Protein AF-A0A1V5FXP2-F1 (afdb_monomer_lite)

Structure (mmCIF, N/CA/C/O backbone):
data_AF-A0A1V5FXP2-F1
#
_entry.id   AF-A0A1V5FXP2-F1
#
loop_
_atom_site.group_PDB
_atom_site.id
_atom_site.type_symbol
_atom_site.label_atom_id
_atom_site.label_alt_id
_atom_site.label_comp_id
_atom_site.label_asym_id
_atom_site.label_entity_id
_atom_site.label_seq_id
_atom_site.pdbx_PDB_ins_code
_atom_site.Cartn_x
_atom_site.Cartn_y
_atom_site.Cartn_z
_atom_site.occupancy
_atom_site.B_iso_or_equiv
_atom_site.auth_seq_id
_atom_site.auth_comp_id
_atom_site.auth_asym_id
_atom_site.auth_atom_id
_atom_site.pdbx_PDB_model_num
ATOM 1 N N . MET A 1 1 ? 17.657 25.469 -13.738 1.00 72.56 1 MET A N 1
ATOM 2 C CA . MET A 1 1 ? 18.385 24.209 -13.492 1.00 72.56 1 MET A CA 1
ATOM 3 C C . MET A 1 1 ? 18.279 23.408 -14.769 1.00 72.56 1 MET A C 1
ATOM 5 O O . MET A 1 1 ? 17.162 23.213 -15.231 1.00 72.56 1 MET A O 1
ATOM 9 N N . THR A 1 2 ? 19.409 23.088 -15.391 1.00 88.06 2 THR A N 1
ATOM 10 C CA . THR A 1 2 ? 19.450 22.269 -16.611 1.00 88.06 2 THR A CA 1
ATOM 11 C C . THR A 1 2 ? 19.257 20.784 -16.273 1.00 88.06 2 THR A C 1
ATOM 13 O O . THR A 1 2 ? 19.257 20.417 -15.095 1.00 88.06 2 THR A O 1
ATOM 16 N N . TRP A 1 3 ? 19.062 19.929 -17.283 1.00 84.81 3 TRP A N 1
ATOM 17 C CA . TRP A 1 3 ? 18.991 18.478 -17.073 1.00 84.81 3 TRP A CA 1
ATOM 18 C C . TRP A 1 3 ? 20.318 17.932 -16.533 1.00 84.81 3 TRP A C 1
ATOM 20 O O . TRP A 1 3 ? 20.324 17.247 -15.515 1.00 84.81 3 TRP A O 1
ATOM 30 N N . GLU A 1 4 ? 21.445 18.334 -17.117 1.00 89.81 4 GLU A N 1
ATOM 31 C CA . GLU A 1 4 ? 22.790 18.029 -16.624 1.00 89.81 4 GLU A CA 1
ATOM 32 C C . GLU A 1 4 ? 23.000 18.484 -15.170 1.00 89.81 4 GLU A C 1
ATOM 34 O O . GLU A 1 4 ? 23.436 17.678 -14.347 1.00 89.81 4 GLU A O 1
ATOM 39 N N . ASP A 1 5 ? 22.590 19.709 -14.806 1.00 92.88 5 ASP A N 1
ATOM 40 C CA . ASP A 1 5 ? 22.667 20.169 -13.407 1.00 92.88 5 ASP A CA 1
ATOM 41 C C . ASP A 1 5 ? 21.871 19.251 -12.466 1.00 92.88 5 ASP A C 1
ATOM 43 O O . ASP A 1 5 ? 22.285 18.997 -11.333 1.00 92.88 5 ASP A O 1
ATOM 47 N N . PHE A 1 6 ? 20.698 18.785 -12.903 1.00 89.69 6 PHE A N 1
ATOM 48 C CA . PHE A 1 6 ? 19.857 17.886 -12.119 1.00 89.69 6 PHE A CA 1
ATOM 49 C C . PHE A 1 6 ? 20.506 16.505 -11.974 1.00 89.69 6 PHE A C 1
ATOM 51 O O . PHE A 1 6 ? 20.537 15.964 -10.866 1.00 89.69 6 PHE A O 1
ATOM 58 N N . ARG A 1 7 ? 21.088 15.961 -13.049 1.00 89.94 7 ARG A N 1
ATOM 59 C CA . ARG A 1 7 ? 21.824 14.692 -13.006 1.00 89.94 7 ARG A CA 1
ATOM 60 C C . ARG A 1 7 ? 22.966 14.752 -11.999 1.00 89.94 7 ARG A C 1
ATOM 62 O O . ARG A 1 7 ? 23.038 13.911 -11.108 1.00 89.94 7 ARG A O 1
ATOM 69 N N . GLU A 1 8 ? 23.810 15.772 -12.087 1.00 92.69 8 GLU A N 1
ATOM 70 C CA . GLU A 1 8 ? 24.983 15.901 -11.221 1.00 92.69 8 GLU A CA 1
ATOM 71 C C . GLU A 1 8 ? 24.612 16.173 -9.762 1.00 92.69 8 GLU A C 1
ATOM 73 O O . GLU A 1 8 ? 25.206 15.605 -8.848 1.00 92.69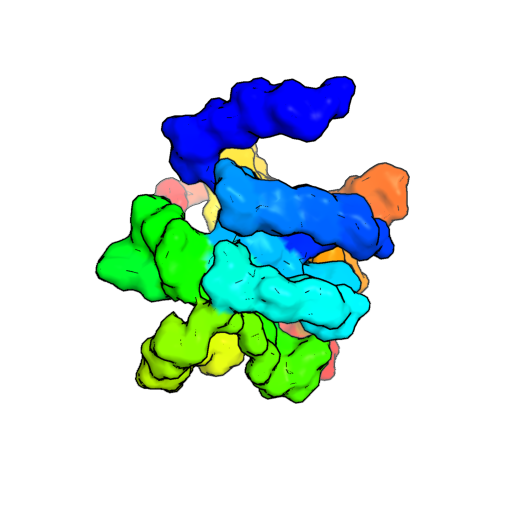 8 GLU A O 1
ATOM 78 N N . ARG A 1 9 ? 23.628 17.046 -9.518 1.00 94.50 9 ARG A N 1
ATOM 79 C CA . ARG A 1 9 ? 23.329 17.530 -8.160 1.00 94.50 9 ARG A CA 1
ATOM 80 C C . ARG A 1 9 ? 22.260 16.729 -7.431 1.00 94.50 9 ARG A C 1
ATOM 82 O O . ARG A 1 9 ? 22.146 16.870 -6.214 1.00 94.50 9 ARG A O 1
ATOM 89 N N . ARG A 1 10 ? 21.437 15.955 -8.144 1.00 91.19 10 ARG A N 1
ATOM 90 C CA . ARG A 1 10 ? 20.326 15.182 -7.561 1.00 91.19 10 ARG A CA 1
ATOM 91 C C . ARG A 1 10 ? 20.464 13.693 -7.826 1.00 91.19 10 ARG A C 1
ATOM 93 O O . ARG A 1 10 ? 20.410 12.931 -6.866 1.00 91.19 10 ARG A O 1
ATOM 100 N N . LEU A 1 11 ? 20.673 13.284 -9.077 1.00 91.38 11 LEU A N 1
ATOM 101 C CA . LEU A 1 11 ? 20.691 11.857 -9.418 1.00 91.38 11 LEU A CA 1
ATOM 102 C C . LEU A 1 11 ? 21.970 11.163 -8.976 1.00 91.38 11 LEU A C 1
ATOM 104 O O . LEU A 1 11 ? 21.880 10.151 -8.293 1.00 91.38 11 LEU A O 1
ATOM 108 N N . ALA A 1 12 ? 23.142 11.733 -9.258 1.00 92.19 12 ALA A N 1
ATOM 109 C CA . ALA A 1 12 ? 24.401 11.102 -8.875 1.00 92.19 12 ALA A CA 1
ATOM 110 C C . ALA A 1 12 ? 24.510 10.887 -7.347 1.00 92.19 12 ALA A C 1
ATOM 112 O O . ALA A 1 12 ? 24.860 9.783 -6.931 1.00 92.19 12 ALA A O 1
ATOM 113 N N . PRO A 1 13 ? 24.146 11.862 -6.481 1.00 95.25 13 PRO A N 1
ATOM 114 C CA . PRO A 1 13 ? 24.118 11.637 -5.036 1.00 95.25 13 PRO A CA 1
ATOM 115 C C . PRO A 1 13 ? 23.070 10.607 -4.601 1.00 95.25 13 PRO A C 1
ATOM 117 O O . PRO A 1 13 ? 23.336 9.826 -3.691 1.00 95.25 13 PRO A O 1
ATOM 120 N N . LEU A 1 14 ? 21.893 10.593 -5.241 1.00 94.56 14 LEU A N 1
ATOM 121 C CA . LEU A 1 14 ? 20.846 9.607 -4.963 1.00 94.56 14 LEU A CA 1
ATOM 122 C C . LEU A 1 14 ? 21.343 8.191 -5.270 1.00 94.56 14 LEU A C 1
ATOM 124 O O . LEU A 1 14 ? 21.249 7.316 -4.416 1.00 94.56 14 LEU A O 1
ATOM 128 N N . GLU A 1 15 ? 21.904 7.978 -6.456 1.00 92.00 15 GLU A N 1
ATOM 129 C CA . GLU A 1 15 ? 22.438 6.687 -6.894 1.00 92.00 15 GLU A CA 1
ATOM 130 C C . GLU A 1 15 ? 23.621 6.238 -6.031 1.00 92.00 15 GLU A C 1
ATOM 132 O O . GLU A 1 15 ? 23.675 5.075 -5.628 1.00 92.00 15 GLU A O 1
ATOM 137 N N . ALA A 1 16 ? 24.524 7.159 -5.678 1.00 92.94 16 ALA A N 1
ATOM 138 C CA . ALA A 1 16 ? 25.648 6.888 -4.781 1.00 92.94 16 ALA A CA 1
ATOM 139 C C . ALA A 1 16 ? 25.192 6.457 -3.376 1.00 92.94 16 ALA A C 1
ATOM 141 O O . ALA A 1 16 ? 25.867 5.657 -2.731 1.00 92.94 16 ALA A O 1
ATOM 142 N N . ALA A 1 17 ? 24.036 6.943 -2.915 1.00 95.12 17 ALA A N 1
ATOM 143 C CA . ALA A 1 17 ? 23.399 6.518 -1.669 1.00 95.12 17 ALA A CA 1
ATOM 144 C C . ALA A 1 17 ? 22.557 5.231 -1.817 1.00 95.12 17 ALA A C 1
ATOM 146 O O . ALA A 1 17 ? 21.860 4.840 -0.883 1.00 95.12 17 ALA A O 1
ATOM 147 N N . GLY A 1 18 ? 22.585 4.577 -2.983 1.00 93.12 18 GLY A N 1
ATOM 148 C CA . GLY A 1 18 ? 21.790 3.382 -3.269 1.00 93.12 18 GLY A CA 1
ATOM 149 C C . GLY A 1 18 ? 20.324 3.672 -3.594 1.00 93.12 18 GLY A C 1
ATOM 150 O O . GLY A 1 18 ? 19.531 2.742 -3.675 1.00 93.12 18 GLY A O 1
ATOM 151 N N . GLY A 1 19 ? 19.943 4.933 -3.787 1.00 94.56 19 GLY A N 1
ATOM 152 C CA . GLY A 1 19 ? 18.620 5.316 -4.258 1.00 94.56 19 GLY A CA 1
ATOM 153 C C . GLY A 1 19 ? 18.433 5.060 -5.755 1.00 94.56 19 GLY A C 1
ATOM 154 O O . GLY A 1 19 ? 19.385 4.816 -6.503 1.00 94.56 19 GLY A O 1
ATOM 155 N N . ARG A 1 20 ? 17.176 5.113 -6.201 1.00 93.38 20 ARG A N 1
ATOM 156 C CA . ARG A 1 20 ? 16.784 4.967 -7.606 1.00 93.38 20 ARG A CA 1
ATOM 157 C C . ARG A 1 20 ? 15.667 5.948 -7.933 1.00 93.38 20 ARG A C 1
ATOM 159 O O . ARG A 1 20 ? 14.737 6.112 -7.145 1.00 93.38 20 ARG A O 1
ATOM 166 N N . LEU A 1 21 ? 15.760 6.585 -9.096 1.00 94.00 21 LEU A N 1
ATOM 167 C CA . LEU A 1 21 ? 14.694 7.432 -9.614 1.00 94.00 21 LEU A CA 1
ATOM 168 C C . LEU A 1 21 ? 13.705 6.571 -10.401 1.00 94.00 21 LEU A C 1
ATOM 170 O O . LEU A 1 21 ? 14.115 5.797 -11.263 1.00 94.00 21 LEU A O 1
ATOM 174 N N . ILE A 1 22 ? 12.410 6.723 -10.137 1.00 94.44 22 ILE A N 1
ATOM 175 C CA . ILE A 1 22 ? 11.357 6.021 -10.873 1.00 94.44 22 ILE A CA 1
ATOM 176 C C . ILE A 1 22 ? 10.552 7.030 -11.674 1.00 94.44 22 ILE A C 1
ATOM 178 O O . ILE A 1 22 ? 10.123 8.052 -11.138 1.00 94.44 22 ILE A O 1
ATOM 182 N N . TRP A 1 23 ? 10.340 6.740 -12.954 1.00 94.50 23 TRP A N 1
ATOM 183 C CA . TRP A 1 23 ? 9.462 7.549 -13.778 1.00 94.50 23 TRP A CA 1
ATOM 184 C C . TRP A 1 23 ? 8.021 7.160 -13.458 1.00 94.50 23 TRP A C 1
ATOM 186 O O . TRP A 1 23 ? 7.682 5.977 -13.505 1.00 94.50 23 TRP A O 1
ATOM 196 N N . GLN A 1 24 ? 7.189 8.133 -13.093 1.00 89.81 24 GLN A N 1
ATOM 197 C CA . GLN A 1 24 ? 5.800 7.878 -12.709 1.00 89.81 24 GLN A CA 1
ATOM 198 C C . GLN A 1 24 ? 4.820 8.204 -13.833 1.00 89.81 24 GLN A C 1
ATOM 200 O O . GLN A 1 24 ? 4.085 7.321 -14.261 1.00 89.81 24 GLN A O 1
ATOM 205 N N . PHE A 1 25 ? 4.788 9.464 -14.272 1.00 89.12 25 PHE A N 1
ATOM 206 C CA . PHE A 1 25 ? 3.815 9.960 -15.239 1.00 89.12 25 PHE A CA 1
ATOM 207 C C . PHE A 1 25 ? 4.228 11.322 -15.798 1.00 89.12 25 PHE A C 1
ATOM 209 O O . PHE A 1 25 ? 4.801 12.137 -15.069 1.00 89.12 25 PHE A O 1
ATOM 216 N N . ASN A 1 26 ? 3.891 11.589 -17.062 1.00 89.12 26 ASN A N 1
ATOM 217 C CA . ASN A 1 26 ? 3.917 12.923 -17.654 1.00 89.12 26 ASN A CA 1
ATOM 218 C C . ASN A 1 26 ? 3.066 12.947 -18.936 1.00 89.12 26 ASN A C 1
ATOM 220 O O . ASN A 1 26 ? 3.341 12.210 -19.875 1.00 89.12 26 ASN A O 1
ATOM 224 N N . GLU A 1 27 ? 2.094 13.859 -19.005 1.00 86.81 27 GLU A N 1
ATOM 225 C CA . GLU A 1 27 ? 1.184 14.011 -20.153 1.00 86.81 27 GLU A CA 1
ATOM 226 C C . GLU A 1 27 ? 1.881 14.475 -21.445 1.00 86.81 27 GLU A C 1
ATOM 228 O O . GLU A 1 27 ? 1.301 14.404 -22.529 1.00 86.81 27 GLU A O 1
ATOM 233 N N . ASN A 1 28 ? 3.121 14.963 -21.359 1.00 94.38 28 ASN A N 1
ATOM 234 C CA . ASN A 1 28 ? 3.908 15.373 -22.514 1.00 94.38 28 ASN A CA 1
ATOM 235 C C . ASN A 1 28 ? 4.821 14.231 -22.992 1.00 94.38 28 ASN A C 1
ATOM 237 O O . ASN A 1 28 ? 5.905 14.002 -22.445 1.00 94.38 28 ASN A O 1
ATOM 241 N N . GLU A 1 29 ? 4.393 13.536 -24.048 1.00 94.88 29 GLU A N 1
ATOM 242 C CA . GLU A 1 29 ? 5.149 12.435 -24.659 1.00 94.88 29 GLU A CA 1
ATOM 243 C C . GLU A 1 29 ? 6.534 12.876 -25.157 1.00 94.88 29 GLU A C 1
ATOM 245 O O . GLU A 1 29 ? 7.520 12.182 -24.916 1.00 94.88 29 GLU A O 1
ATOM 250 N N . GLU A 1 30 ? 6.639 14.019 -25.838 1.00 95.75 30 GLU A N 1
ATOM 251 C CA . GLU A 1 30 ? 7.894 14.495 -26.439 1.00 95.75 30 GLU A CA 1
ATOM 252 C C . GLU A 1 30 ? 8.968 14.703 -25.368 1.00 95.75 30 GLU A C 1
ATOM 254 O O . GLU A 1 30 ? 10.092 14.212 -25.488 1.00 95.75 30 GLU A O 1
ATOM 259 N N . LEU A 1 31 ? 8.593 15.368 -24.276 1.00 94.12 31 LEU A N 1
ATOM 260 C CA . LEU A 1 31 ? 9.457 15.595 -23.129 1.00 94.12 31 LEU A CA 1
ATOM 261 C C . LEU A 1 31 ? 9.784 14.287 -22.401 1.00 94.12 31 LEU A C 1
ATOM 263 O O . LEU A 1 31 ? 10.928 14.065 -22.006 1.00 94.12 31 LEU A O 1
ATOM 267 N N . THR A 1 32 ? 8.801 13.399 -22.249 1.00 95.19 32 THR A N 1
ATOM 268 C CA . THR A 1 32 ? 9.016 12.084 -21.635 1.00 95.19 32 THR A CA 1
ATOM 269 C C . THR A 1 32 ? 10.037 11.270 -22.415 1.00 95.19 32 THR A C 1
ATOM 271 O O . THR A 1 32 ? 10.959 10.711 -21.821 1.00 95.19 32 THR A O 1
ATOM 274 N N . ARG A 1 33 ? 9.929 11.251 -23.747 1.00 95.81 33 ARG A N 1
ATOM 275 C CA . ARG A 1 33 ? 10.880 10.556 -24.617 1.00 95.81 33 ARG A CA 1
ATOM 276 C C . ARG A 1 33 ? 12.289 11.102 -24.466 1.00 95.81 33 ARG A C 1
ATOM 278 O O . ARG A 1 33 ? 13.208 10.302 -2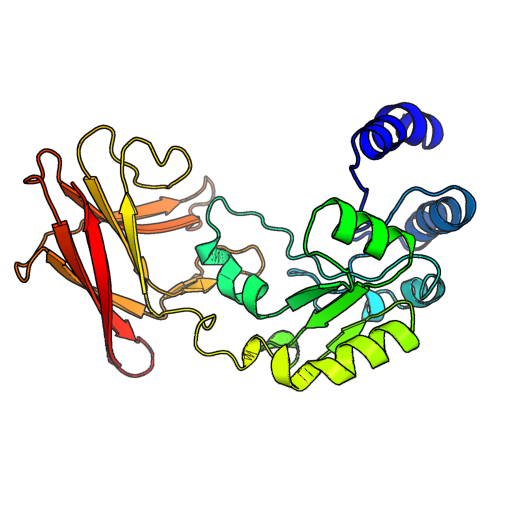4.374 1.00 95.81 33 ARG A O 1
ATOM 285 N N . VAL A 1 34 ? 12.465 12.423 -24.366 1.00 94.12 34 VAL A N 1
ATOM 286 C CA . VAL A 1 34 ? 13.789 13.023 -24.119 1.00 94.12 34 VAL A CA 1
ATOM 287 C C . VAL A 1 34 ? 14.424 12.448 -22.849 1.00 94.12 34 VAL A C 1
ATOM 289 O O . VAL A 1 34 ? 15.578 12.026 -22.880 1.00 94.12 34 VAL A O 1
ATOM 292 N N . TYR A 1 35 ? 13.675 12.374 -21.747 1.00 93.44 35 TYR A N 1
ATOM 293 C CA . TYR A 1 35 ? 14.212 11.871 -20.482 1.00 93.44 35 TYR A CA 1
ATOM 294 C C . TYR A 1 35 ? 14.429 10.354 -20.455 1.00 93.44 35 TYR A C 1
ATOM 296 O O . TYR A 1 35 ? 15.415 9.878 -19.883 1.00 93.44 35 TYR A O 1
ATOM 304 N N . LEU A 1 36 ? 13.515 9.583 -21.044 1.00 95.88 36 LEU A N 1
ATOM 305 C CA . LEU A 1 36 ? 13.623 8.127 -21.076 1.00 95.88 36 LEU A CA 1
ATOM 306 C C . LEU A 1 36 ? 14.682 7.658 -22.084 1.00 95.88 36 LEU A C 1
ATOM 308 O O . LEU A 1 36 ? 15.452 6.761 -21.755 1.00 95.88 36 LEU A O 1
ATOM 312 N N . ASP A 1 37 ? 14.799 8.295 -23.254 1.00 96.56 37 ASP A N 1
ATOM 313 C CA . ASP A 1 37 ? 15.877 8.016 -24.213 1.00 96.56 37 ASP A CA 1
ATOM 314 C C . ASP A 1 37 ? 17.252 8.354 -23.601 1.00 96.56 37 ASP A C 1
ATOM 316 O O . ASP A 1 37 ? 18.189 7.566 -23.735 1.00 96.56 37 ASP A O 1
ATOM 320 N N . ASP A 1 38 ? 17.383 9.469 -22.866 1.00 93.88 38 ASP A N 1
ATOM 321 C CA . ASP A 1 38 ? 18.617 9.775 -22.121 1.00 93.88 38 ASP A CA 1
ATOM 322 C C . ASP A 1 38 ? 18.911 8.719 -21.045 1.00 93.88 38 ASP A C 1
ATOM 324 O O . ASP A 1 38 ? 20.053 8.280 -20.906 1.00 93.88 38 ASP A O 1
ATOM 328 N N . SER A 1 39 ? 17.881 8.250 -20.332 1.00 94.44 39 SER A N 1
ATOM 329 C CA . SER A 1 39 ? 18.032 7.207 -19.307 1.00 94.44 39 SER A CA 1
ATOM 330 C C . SER A 1 39 ? 18.500 5.876 -19.893 1.00 94.44 39 SER A C 1
ATOM 332 O O . SER A 1 39 ? 19.355 5.226 -19.298 1.00 94.44 39 SER A O 1
ATOM 334 N N . VAL A 1 40 ? 18.016 5.497 -21.079 1.00 95.38 40 VAL A N 1
ATOM 335 C CA . VAL A 1 40 ? 18.512 4.316 -21.806 1.00 95.38 40 VAL A CA 1
ATOM 336 C C . VAL A 1 40 ? 19.998 4.457 -22.148 1.00 95.38 40 VAL A C 1
ATOM 338 O O . VAL A 1 40 ? 20.752 3.493 -22.046 1.00 95.38 40 VAL A O 1
ATOM 341 N N . LEU A 1 41 ? 20.437 5.648 -22.562 1.00 94.38 41 LEU A N 1
ATOM 342 C CA . LEU A 1 41 ? 21.807 5.868 -23.033 1.00 94.38 41 LEU A CA 1
ATOM 343 C C . LEU A 1 41 ? 22.823 6.060 -21.904 1.00 94.38 41 LEU A C 1
ATOM 345 O O . LEU A 1 41 ? 23.989 5.699 -22.062 1.00 94.38 41 LEU A O 1
ATOM 349 N N . ARG A 1 42 ? 22.415 6.696 -20.803 1.00 91.12 42 ARG A N 1
ATOM 350 C CA . ARG A 1 42 ? 23.329 7.209 -19.770 1.00 91.12 42 ARG A CA 1
ATOM 351 C C . ARG A 1 42 ? 22.945 6.802 -18.348 1.00 91.12 42 ARG A C 1
ATOM 353 O O . ARG A 1 42 ? 23.563 7.287 -17.401 1.00 91.12 42 ARG A O 1
ATOM 360 N N . GLY A 1 43 ? 21.922 5.967 -18.178 1.00 88.25 43 GLY A N 1
ATOM 361 C CA . GLY A 1 43 ? 21.298 5.729 -16.876 1.00 88.25 43 GLY A CA 1
ATOM 362 C C . GLY A 1 43 ? 20.490 6.940 -16.398 1.00 88.25 43 GLY A C 1
ATOM 363 O O . GLY A 1 43 ? 20.602 8.038 -16.948 1.00 88.25 43 GLY A O 1
ATOM 364 N N . GLY A 1 44 ? 19.661 6.761 -15.375 1.00 90.00 44 GLY A N 1
ATOM 365 C CA . GLY A 1 44 ? 18.796 7.809 -14.830 1.00 90.00 44 GLY A CA 1
ATOM 366 C C . GLY A 1 44 ? 17.566 7.203 -14.170 1.00 90.00 44 GLY A C 1
ATOM 367 O O . GLY A 1 44 ? 17.609 6.792 -13.012 1.00 90.00 44 GLY A O 1
ATOM 368 N N . TYR A 1 45 ? 16.459 7.116 -14.908 1.00 94.62 45 TYR A N 1
ATOM 369 C CA . TYR A 1 45 ? 15.298 6.370 -14.428 1.00 94.62 45 TYR A CA 1
ATOM 370 C C . TYR A 1 45 ? 15.595 4.868 -14.388 1.00 94.62 45 TYR A C 1
ATOM 372 O O . TYR A 1 45 ? 15.929 4.258 -15.400 1.00 94.62 45 TYR A O 1
ATOM 380 N N . ALA A 1 46 ? 15.437 4.273 -13.210 1.00 95.62 46 ALA A N 1
ATOM 381 C CA . ALA A 1 46 ? 15.685 2.858 -12.956 1.00 95.62 46 ALA A CA 1
ATOM 382 C C . ALA A 1 46 ? 14.475 1.969 -13.255 1.00 95.62 46 ALA A C 1
ATOM 384 O O . ALA A 1 46 ? 14.612 0.755 -13.351 1.00 95.62 46 ALA A O 1
ATOM 385 N N . ALA A 1 47 ? 13.285 2.562 -13.344 1.00 97.06 47 ALA A N 1
ATOM 386 C CA . ALA A 1 47 ? 12.069 1.887 -13.763 1.00 97.06 47 ALA A CA 1
ATOM 387 C C . ALA A 1 47 ? 11.010 2.892 -14.231 1.00 97.06 47 ALA A C 1
ATOM 389 O O . ALA A 1 47 ? 11.080 4.088 -13.934 1.00 97.06 47 ALA A O 1
ATOM 390 N N . ILE A 1 48 ? 9.997 2.365 -14.912 1.00 96.56 48 ILE A N 1
ATOM 391 C CA . ILE A 1 48 ? 8.788 3.052 -15.363 1.00 96.56 48 ILE A CA 1
ATOM 392 C C . ILE A 1 48 ? 7.600 2.469 -14.593 1.00 96.56 48 ILE A C 1
ATOM 394 O O . ILE A 1 48 ? 7.377 1.253 -14.586 1.00 96.56 48 ILE A O 1
ATOM 398 N N . ALA A 1 49 ? 6.823 3.332 -13.944 1.00 95.06 49 ALA A N 1
ATOM 399 C CA . ALA A 1 49 ? 5.550 2.956 -13.355 1.00 95.06 49 ALA A CA 1
ATOM 400 C C . ALA A 1 49 ? 4.550 2.621 -14.466 1.00 95.06 49 ALA A C 1
ATOM 402 O O . ALA A 1 49 ? 4.352 3.384 -15.406 1.00 95.06 49 ALA A O 1
ATOM 403 N N . THR A 1 50 ? 3.903 1.467 -14.357 1.00 94.69 50 THR A N 1
ATOM 404 C CA . THR A 1 50 ? 2.921 0.990 -15.340 1.00 94.69 50 THR A CA 1
ATOM 405 C C . THR A 1 50 ? 1.527 0.868 -14.749 1.00 94.69 50 THR A C 1
ATOM 407 O O . THR A 1 50 ? 0.554 1.143 -15.442 1.00 94.69 50 THR A O 1
ATOM 410 N N . PHE A 1 51 ? 1.416 0.513 -13.469 1.00 93.75 51 PHE A N 1
ATOM 411 C CA . PHE A 1 51 ? 0.161 0.549 -12.723 1.00 93.75 51 PHE A CA 1
ATOM 412 C C . PHE A 1 51 ? 0.240 1.601 -11.628 1.00 93.75 51 PHE A C 1
ATOM 414 O O . PHE A 1 51 ? 1.238 1.671 -10.907 1.00 93.75 51 PHE A O 1
ATOM 421 N N . HIS A 1 52 ? -0.827 2.389 -11.534 1.00 88.62 52 HIS A N 1
ATOM 422 C CA . HIS A 1 52 ? -0.951 3.524 -10.638 1.00 88.62 52 HIS A CA 1
ATOM 423 C C . HIS A 1 52 ? -2.388 3.652 -10.119 1.00 88.62 52 HIS A C 1
ATOM 425 O O . HIS A 1 52 ? -3.326 3.080 -10.693 1.00 88.62 52 HIS A O 1
ATOM 431 N N . PHE A 1 53 ? -2.580 4.409 -9.036 1.00 78.88 53 PHE A N 1
ATOM 432 C CA . PHE A 1 53 ? -3.912 4.625 -8.469 1.00 78.88 53 PHE A CA 1
ATOM 433 C C . PHE A 1 53 ? -4.794 5.507 -9.369 1.00 78.88 53 PHE A C 1
ATOM 435 O O . PHE A 1 53 ? -5.984 5.241 -9.514 1.00 78.88 53 PHE A O 1
ATOM 442 N N . GLY A 1 54 ? -4.215 6.550 -9.980 1.00 77.94 54 GLY A N 1
ATOM 443 C CA . GLY A 1 54 ? -4.942 7.538 -10.791 1.00 77.94 54 GLY A CA 1
ATOM 444 C C . GLY A 1 54 ? -5.110 7.145 -12.260 1.00 77.94 54 GLY A C 1
ATOM 445 O O . GLY A 1 54 ? -6.131 7.454 -12.867 1.00 77.94 54 GLY A O 1
ATOM 446 N N . ASN A 1 55 ? -4.137 6.418 -12.818 1.00 84.44 55 ASN A N 1
ATOM 447 C CA . ASN A 1 55 ? -4.222 5.824 -14.148 1.00 84.44 55 ASN A CA 1
ATOM 448 C C . ASN A 1 55 ? -4.061 4.308 -14.017 1.00 84.44 55 ASN A C 1
ATOM 450 O O . ASN A 1 55 ? -2.998 3.836 -13.600 1.00 84.44 55 ASN A O 1
ATOM 454 N N . PRO A 1 56 ? -5.086 3.528 -14.391 1.00 88.12 56 PRO A N 1
ATOM 455 C CA . PRO A 1 56 ? -5.048 2.098 -14.191 1.00 88.12 56 PRO A CA 1
ATOM 456 C C . PRO A 1 56 ? -3.897 1.355 -14.861 1.00 88.12 56 PRO A C 1
ATOM 458 O O . PRO A 1 56 ? -3.511 0.299 -14.355 1.00 88.12 56 PRO A O 1
ATOM 461 N N . ASN A 1 57 ? -3.411 1.862 -16.001 1.00 92.88 57 ASN A N 1
ATOM 462 C CA . ASN A 1 57 ? -2.408 1.219 -16.843 1.00 92.88 57 ASN A CA 1
ATOM 463 C C . ASN A 1 57 ? -1.738 2.245 -17.782 1.00 92.88 57 ASN A C 1
ATOM 465 O O . ASN A 1 57 ? -2.191 2.446 -18.913 1.00 92.88 57 ASN A O 1
ATOM 469 N N . PHE A 1 58 ? -0.638 2.859 -17.336 1.00 92.44 58 PHE A N 1
ATOM 470 C CA . PHE A 1 58 ? 0.122 3.829 -18.130 1.00 92.44 58 PHE A CA 1
ATOM 471 C C . PHE A 1 58 ? 0.638 3.231 -19.432 1.00 92.44 58 PHE A C 1
ATOM 473 O O . PHE A 1 58 ? 0.508 3.850 -20.474 1.00 92.44 58 PHE A O 1
ATOM 480 N N . ALA A 1 59 ? 1.118 1.989 -19.426 1.00 90.50 59 ALA A N 1
ATOM 481 C CA . ALA A 1 59 ? 1.644 1.358 -20.635 1.00 90.50 59 ALA A CA 1
ATOM 482 C C . ALA A 1 59 ? 0.578 1.120 -21.731 1.00 90.50 59 ALA A C 1
ATOM 484 O O . ALA A 1 59 ? 0.935 0.785 -22.862 1.00 90.50 59 ALA A O 1
ATOM 485 N N . ASN A 1 60 ? -0.713 1.265 -21.400 1.00 91.00 60 ASN A N 1
ATOM 486 C CA . ASN A 1 60 ? -1.826 1.278 -22.353 1.00 91.00 60 ASN A CA 1
ATOM 487 C C . ASN A 1 60 ? -2.262 2.709 -22.715 1.00 91.00 60 ASN A C 1
ATOM 489 O O . ASN A 1 60 ? -2.482 3.007 -23.884 1.00 91.00 60 ASN A O 1
ATOM 493 N N . ALA A 1 61 ? -2.379 3.595 -21.722 1.00 91.38 61 ALA A N 1
ATOM 494 C CA . ALA A 1 61 ? -2.757 4.994 -21.942 1.00 91.38 61 ALA A CA 1
ATOM 495 C C . ALA A 1 61 ? -1.680 5.795 -22.698 1.00 91.38 61 ALA A C 1
ATOM 497 O O . ALA A 1 61 ? -2.001 6.731 -23.424 1.00 91.38 61 ALA A O 1
ATOM 498 N N . GLU A 1 62 ? -0.419 5.386 -22.564 1.00 93.31 62 GLU A N 1
ATOM 499 C CA . GLU A 1 62 ? 0.765 5.967 -23.190 1.00 93.31 62 GLU A CA 1
ATOM 500 C C . GLU A 1 62 ? 1.524 4.880 -23.975 1.00 93.31 62 GLU A C 1
ATOM 502 O O . GLU A 1 62 ? 2.555 4.363 -23.529 1.00 93.31 62 GLU A O 1
ATOM 507 N N . PRO A 1 63 ? 1.030 4.489 -25.168 1.00 92.31 63 PRO A N 1
ATOM 508 C CA . PRO A 1 63 ? 1.578 3.361 -25.924 1.00 92.31 63 PRO A CA 1
ATOM 509 C C . PRO A 1 63 ? 3.059 3.509 -26.283 1.00 92.31 63 PRO A C 1
ATOM 511 O O . PRO A 1 63 ? 3.745 2.508 -26.503 1.00 92.31 63 PRO A O 1
ATOM 514 N N . PHE A 1 64 ? 3.577 4.742 -26.331 1.00 94.25 64 PHE A N 1
ATOM 515 C CA . PHE A 1 64 ? 4.991 4.992 -26.590 1.00 94.25 64 PHE A CA 1
ATOM 516 C C . PHE A 1 64 ? 5.911 4.359 -25.543 1.00 94.25 64 PHE A C 1
ATOM 518 O O . PHE A 1 64 ? 7.056 4.043 -25.875 1.00 94.25 64 PHE A O 1
ATOM 525 N N . LEU A 1 65 ? 5.419 4.122 -24.320 1.00 95.31 65 LEU A N 1
ATOM 526 C CA . LEU A 1 65 ? 6.197 3.494 -23.259 1.00 95.31 65 LEU A CA 1
ATOM 527 C C . LEU A 1 65 ? 6.708 2.112 -23.674 1.00 95.31 65 LEU A C 1
ATOM 529 O O . LEU A 1 65 ? 7.821 1.760 -23.287 1.00 95.31 65 LEU A O 1
ATOM 533 N N . GLN A 1 66 ? 5.978 1.381 -24.532 1.00 94.94 66 GLN A N 1
ATOM 534 C CA . GLN A 1 66 ? 6.367 0.053 -25.038 1.00 94.94 66 GLN A CA 1
ATOM 535 C C . GLN A 1 66 ? 7.723 0.042 -25.754 1.00 94.94 66 GLN A C 1
ATOM 537 O O . GLN A 1 66 ? 8.385 -0.993 -25.800 1.00 94.94 66 GLN A O 1
ATOM 542 N N . ARG A 1 67 ? 8.183 1.192 -26.267 1.00 95.62 67 ARG A N 1
ATOM 543 C CA . ARG A 1 67 ? 9.536 1.343 -26.825 1.00 95.62 67 ARG A CA 1
ATOM 544 C C . ARG A 1 67 ? 10.619 1.012 -25.797 1.00 95.62 67 ARG A C 1
ATOM 546 O O . ARG A 1 67 ? 11.659 0.492 -26.178 1.00 95.62 67 ARG A O 1
ATOM 553 N N . TYR A 1 68 ? 10.383 1.304 -24.520 1.00 96.38 68 TYR A N 1
ATOM 554 C CA . TYR A 1 68 ? 11.347 1.120 -23.432 1.00 96.38 68 TYR A CA 1
ATOM 555 C C . TYR A 1 68 ? 11.281 -0.265 -22.788 1.00 96.38 68 TYR A C 1
ATOM 557 O O . TYR A 1 68 ? 12.081 -0.567 -21.904 1.00 96.38 68 TYR A O 1
ATOM 565 N N . ARG A 1 69 ? 10.360 -1.129 -23.232 1.00 95.44 69 ARG A N 1
ATOM 566 C CA . ARG A 1 69 ? 10.252 -2.497 -22.733 1.00 95.44 69 ARG A CA 1
ATOM 567 C C . ARG A 1 69 ? 11.572 -3.248 -22.946 1.00 95.44 69 ARG A C 1
ATOM 569 O O . ARG A 1 69 ? 12.081 -3.300 -24.063 1.00 95.44 69 ARG A O 1
ATOM 576 N N . GLY A 1 70 ? 12.113 -3.824 -21.873 1.00 94.38 70 GLY A N 1
ATOM 577 C CA . GLY A 1 70 ? 13.390 -4.547 -21.888 1.00 94.38 70 GLY A CA 1
ATOM 578 C C . GLY A 1 70 ? 14.627 -3.643 -21.903 1.00 94.38 70 GLY A C 1
ATOM 579 O O . GLY A 1 70 ? 15.745 -4.149 -21.933 1.00 94.38 70 GLY A O 1
ATOM 580 N N . GLN A 1 71 ? 14.435 -2.320 -21.896 1.00 96.56 71 GLN A N 1
ATOM 581 C CA . GLN A 1 71 ? 15.501 -1.321 -21.763 1.00 96.56 71 GLN A CA 1
ATOM 582 C C . GLN A 1 71 ? 15.431 -0.621 -20.404 1.00 96.56 71 GLN A C 1
ATOM 584 O O . GLN A 1 71 ? 16.461 -0.347 -19.799 1.00 96.56 71 GLN A O 1
ATOM 589 N N . ILE A 1 72 ? 14.213 -0.347 -19.928 1.00 97.00 72 ILE A N 1
ATOM 590 C CA . ILE A 1 72 ? 13.936 0.182 -18.595 1.00 97.00 72 ILE A CA 1
ATOM 591 C C . ILE A 1 72 ? 12.871 -0.720 -17.946 1.00 97.00 72 ILE A C 1
ATOM 593 O O . ILE A 1 72 ? 11.827 -0.959 -18.564 1.00 97.00 72 ILE A O 1
ATOM 597 N N . PRO A 1 73 ? 13.104 -1.217 -16.720 1.00 97.31 73 PRO A N 1
ATOM 598 C CA . PRO A 1 73 ? 12.170 -2.091 -16.025 1.00 97.31 73 PRO A CA 1
ATOM 599 C C . PRO A 1 73 ? 10.775 -1.497 -15.830 1.00 97.31 73 PRO A C 1
ATOM 601 O O . PRO A 1 73 ? 10.609 -0.293 -15.625 1.00 97.31 73 PRO A O 1
ATOM 604 N N . TYR A 1 74 ? 9.758 -2.358 -15.823 1.00 97.12 74 TYR A N 1
ATOM 605 C CA . TYR A 1 74 ? 8.369 -1.977 -15.557 1.00 97.12 74 TYR A CA 1
ATOM 606 C C . TYR A 1 74 ? 7.929 -2.394 -14.160 1.00 97.12 74 TYR A C 1
ATOM 608 O O . TYR A 1 74 ? 8.009 -3.567 -13.794 1.00 97.12 74 TYR A O 1
ATOM 616 N N . ILE A 1 75 ? 7.407 -1.431 -13.400 1.00 96.69 75 ILE A N 1
ATOM 617 C CA . ILE A 1 75 ? 6.970 -1.639 -12.018 1.00 96.69 75 ILE A CA 1
ATOM 618 C C . ILE A 1 75 ? 5.552 -1.108 -11.781 1.00 96.69 75 ILE A C 1
ATOM 620 O O . ILE A 1 75 ? 4.981 -0.401 -12.612 1.00 96.69 75 ILE A O 1
ATOM 624 N N . ALA A 1 76 ? 4.960 -1.473 -10.651 1.00 94.69 76 ALA A N 1
ATOM 625 C CA . ALA A 1 76 ? 3.714 -0.911 -10.148 1.00 94.69 76 ALA A CA 1
ATOM 626 C C . ALA A 1 76 ? 4.015 0.009 -8.955 1.00 94.69 76 ALA A C 1
ATOM 628 O O . ALA A 1 76 ? 4.762 -0.385 -8.055 1.00 94.69 76 ALA A O 1
ATOM 629 N N . LEU A 1 77 ? 3.419 1.204 -8.928 1.00 90.06 77 LEU A N 1
ATOM 630 C CA . LEU A 1 77 ? 3.597 2.178 -7.849 1.00 90.06 77 LEU A CA 1
ATOM 631 C C . LEU A 1 77 ? 2.253 2.645 -7.308 1.00 90.06 77 LEU A C 1
ATOM 633 O O . LEU A 1 77 ? 1.382 3.078 -8.055 1.00 90.06 77 LEU A O 1
ATOM 637 N N . GLN A 1 78 ? 2.092 2.539 -5.991 1.00 83.75 78 GLN A N 1
ATOM 638 C CA . GLN A 1 78 ? 0.840 2.873 -5.308 1.00 83.75 78 GLN A CA 1
ATOM 639 C C . GLN A 1 78 ? 0.678 4.359 -5.047 1.00 83.75 78 GLN A C 1
ATOM 641 O O . GLN A 1 78 ? -0.456 4.783 -4.880 1.00 83.75 78 GLN A O 1
ATOM 646 N N . ASP A 1 79 ? 1.794 5.096 -5.013 1.00 82.38 79 ASP A N 1
ATOM 647 C CA . ASP A 1 79 ? 1.849 6.547 -4.836 1.00 82.38 79 ASP A CA 1
ATOM 648 C C . ASP A 1 79 ? 0.946 7.015 -3.678 1.00 82.38 79 ASP A C 1
ATOM 650 O O . ASP A 1 79 ? -0.102 7.640 -3.817 1.00 82.38 79 ASP A O 1
ATOM 654 N N . ALA A 1 80 ? 1.350 6.570 -2.494 1.00 77.19 80 ALA A N 1
ATOM 655 C CA . ALA A 1 80 ? 0.679 6.765 -1.223 1.00 77.19 80 ALA A CA 1
ATOM 656 C C . ALA A 1 80 ? 0.641 8.255 -0.816 1.00 77.19 80 ALA A C 1
ATOM 658 O O . ALA A 1 80 ? 1.686 8.865 -0.613 1.00 77.19 80 ALA A O 1
ATOM 659 N N . HIS A 1 81 ? -0.563 8.822 -0.653 1.00 76.62 81 HIS A N 1
ATOM 660 C CA . HIS A 1 81 ? -0.785 10.248 -0.338 1.00 76.62 81 HIS A CA 1
ATOM 661 C C . HIS A 1 81 ? -1.348 10.519 1.074 1.00 76.62 81 HIS A C 1
ATOM 663 O O . HIS A 1 81 ? -1.596 11.670 1.434 1.00 76.62 81 HIS A O 1
ATOM 669 N N . GLY A 1 82 ? -1.584 9.472 1.867 1.00 73.06 82 GLY A N 1
ATOM 670 C CA . GLY A 1 82 ? -2.125 9.554 3.227 1.00 73.06 82 GLY A CA 1
ATOM 671 C C . GLY A 1 82 ? -1.090 9.280 4.321 1.00 73.06 82 GLY A C 1
ATOM 672 O O . GLY A 1 82 ? -0.020 8.738 4.068 1.00 73.06 82 GLY A O 1
ATOM 673 N N . GLY A 1 83 ? -1.431 9.627 5.563 1.00 77.94 83 GLY A N 1
ATOM 674 C CA . GLY A 1 83 ? -0.621 9.257 6.731 1.00 77.94 83 GLY A CA 1
ATOM 675 C C . GLY A 1 83 ? -0.820 7.806 7.179 1.00 77.94 83 GLY A C 1
ATOM 676 O O . GLY A 1 83 ? -0.040 7.302 7.974 1.00 77.94 83 GLY A O 1
ATOM 677 N N . GLU A 1 84 ? -1.856 7.128 6.675 1.00 85.69 84 GLU A N 1
ATOM 678 C CA . GLU A 1 84 ? -2.326 5.860 7.228 1.00 85.69 84 GLU A CA 1
ATOM 679 C C . GLU A 1 84 ? -2.505 4.799 6.147 1.00 85.69 84 GLU A C 1
ATOM 681 O O . GLU A 1 84 ? -3.354 4.906 5.256 1.00 85.69 84 GLU A O 1
ATOM 686 N N . SER A 1 85 ? -1.734 3.717 6.275 1.00 84.19 85 SER A N 1
ATOM 687 C CA . SER A 1 85 ? -1.718 2.645 5.276 1.00 84.19 85 SER A CA 1
ATOM 688 C C . SER A 1 85 ? -3.018 1.862 5.158 1.00 84.19 85 SER A C 1
ATOM 690 O O . SER A 1 85 ? -3.303 1.233 4.136 1.00 84.19 85 SER A O 1
ATOM 692 N N . TRP A 1 86 ? -3.850 1.964 6.189 1.00 89.25 86 TRP A N 1
ATOM 693 C CA . TRP A 1 86 ? -5.191 1.414 6.200 1.00 89.25 86 TRP A CA 1
ATOM 694 C C . TRP A 1 86 ? -6.030 1.899 5.011 1.00 89.25 86 TRP A C 1
ATOM 696 O O . TRP A 1 86 ? -6.758 1.106 4.411 1.00 89.25 86 TRP A O 1
ATOM 706 N N . TRP A 1 87 ? -5.906 3.170 4.624 1.00 88.88 87 TRP A N 1
ATOM 707 C CA . TRP A 1 87 ? -6.781 3.783 3.622 1.00 88.88 87 TRP A CA 1
ATOM 708 C C . TRP A 1 87 ? -6.383 3.487 2.176 1.00 88.88 87 TRP A C 1
ATOM 710 O O . TRP A 1 87 ? -7.223 3.563 1.283 1.00 88.88 87 TRP A O 1
ATOM 720 N N . TRP A 1 88 ? -5.148 3.046 1.934 1.00 85.25 88 TRP A N 1
ATOM 721 C CA . TRP A 1 88 ? -4.711 2.546 0.626 1.00 85.25 88 TRP A CA 1
ATOM 722 C C . TRP A 1 88 ? -4.652 1.012 0.556 1.00 85.25 88 TRP A C 1
ATOM 724 O O . TRP A 1 88 ? -4.086 0.453 -0.384 1.00 85.25 88 TRP A O 1
ATOM 734 N N . GLY A 1 89 ? -5.238 0.310 1.536 1.00 82.81 89 GLY A N 1
ATOM 735 C CA . GLY A 1 89 ? -5.230 -1.155 1.621 1.00 82.81 89 GLY A CA 1
ATOM 736 C C . GLY A 1 89 ? -5.708 -1.858 0.345 1.00 82.81 89 GLY A C 1
ATOM 737 O O . GLY A 1 89 ? -5.144 -2.878 -0.051 1.00 82.81 89 GLY A O 1
ATOM 738 N N . ASP A 1 90 ? -6.684 -1.275 -0.352 1.00 81.94 90 ASP A N 1
ATOM 739 C CA . ASP A 1 90 ? -7.214 -1.839 -1.599 1.00 81.94 90 ASP A CA 1
ATOM 740 C C . ASP A 1 90 ? -6.185 -1.750 -2.737 1.00 81.94 90 ASP A C 1
ATOM 742 O O . ASP A 1 90 ? -6.063 -2.679 -3.530 1.00 81.94 90 ASP A O 1
ATOM 746 N N . MET A 1 91 ? -5.373 -0.687 -2.774 1.00 84.38 91 MET A N 1
ATOM 747 C CA . MET A 1 91 ? -4.266 -0.549 -3.729 1.00 84.38 91 MET A CA 1
ATOM 748 C C . MET A 1 91 ? -3.105 -1.487 -3.367 1.00 84.38 91 MET A C 1
ATOM 750 O O . MET A 1 91 ? -2.554 -2.146 -4.250 1.00 84.38 91 MET A O 1
ATOM 754 N N . LEU A 1 92 ? -2.786 -1.626 -2.068 1.00 82.31 92 LEU A N 1
ATOM 755 C CA . LEU A 1 92 ? -1.804 -2.598 -1.557 1.00 82.31 92 LEU A CA 1
ATOM 756 C C . LEU A 1 92 ? -2.151 -4.041 -1.941 1.00 82.31 92 LEU A C 1
ATOM 758 O O . LEU A 1 92 ? -1.261 -4.863 -2.195 1.00 82.31 92 LEU A O 1
ATOM 762 N N . ALA A 1 93 ? -3.438 -4.379 -1.940 1.00 83.81 93 ALA A N 1
ATOM 763 C CA . ALA A 1 93 ? -3.926 -5.680 -2.375 1.00 83.81 93 ALA A CA 1
ATOM 764 C C . ALA A 1 93 ? -4.040 -5.770 -3.904 1.00 83.81 93 ALA A C 1
ATOM 766 O O . ALA A 1 93 ? -3.756 -6.824 -4.472 1.00 83.81 93 ALA A O 1
ATOM 767 N N . GLY A 1 94 ? -4.417 -4.678 -4.567 1.00 87.88 94 GLY A N 1
ATOM 768 C CA . GLY A 1 94 ? -4.787 -4.671 -5.974 1.00 87.88 94 GLY A CA 1
ATOM 769 C C . GLY A 1 94 ? -3.616 -4.739 -6.943 1.00 87.88 94 GLY A C 1
ATOM 770 O O . GLY A 1 94 ? -3.701 -5.449 -7.942 1.00 87.88 94 GLY A O 1
ATOM 771 N N . PHE A 1 95 ? -2.502 -4.054 -6.678 1.00 91.06 95 PHE A N 1
ATOM 772 C CA . PHE A 1 95 ? -1.346 -4.108 -7.575 1.00 91.06 95 PHE A CA 1
ATOM 773 C C . PHE A 1 95 ? -0.006 -3.995 -6.854 1.00 91.06 95 PHE A C 1
ATOM 775 O O . PHE A 1 95 ? 0.151 -3.302 -5.846 1.00 91.06 95 PHE A O 1
ATOM 782 N N . ARG A 1 96 ? 0.981 -4.724 -7.378 1.00 91.81 96 ARG A N 1
ATOM 783 C CA . ARG A 1 96 ? 2.303 -4.880 -6.766 1.00 91.81 96 ARG A CA 1
ATOM 784 C C . ARG A 1 96 ? 3.390 -5.006 -7.816 1.00 91.81 96 ARG A C 1
ATOM 786 O O . ARG A 1 96 ? 3.153 -5.476 -8.929 1.00 91.81 96 ARG A O 1
ATOM 793 N N . THR A 1 97 ? 4.595 -4.644 -7.401 1.00 94.50 97 THR A N 1
ATOM 794 C CA . THR A 1 97 ? 5.819 -5.053 -8.082 1.00 94.50 97 THR A CA 1
ATOM 795 C C . THR A 1 97 ? 6.313 -6.347 -7.457 1.00 94.50 97 THR A C 1
ATOM 797 O O . THR A 1 97 ? 6.427 -6.446 -6.237 1.00 94.50 97 THR A O 1
ATOM 800 N N . VAL A 1 98 ? 6.599 -7.336 -8.295 1.00 93.75 98 VAL A N 1
ATOM 801 C CA . VAL A 1 98 ? 7.275 -8.577 -7.911 1.00 93.75 98 VAL A CA 1
ATOM 802 C C . VAL A 1 98 ? 8.675 -8.537 -8.501 1.00 93.75 98 VAL A C 1
ATOM 804 O O . VAL A 1 98 ? 8.844 -8.110 -9.641 1.00 93.75 98 VAL A O 1
ATOM 807 N N . PHE A 1 99 ? 9.670 -8.987 -7.744 1.00 95.12 99 PHE A N 1
ATOM 808 C CA . PHE A 1 99 ? 11.051 -9.056 -8.201 1.00 95.12 99 PHE A CA 1
ATOM 809 C C . PHE A 1 99 ? 11.667 -10.413 -7.874 1.00 95.12 99 PHE A C 1
ATOM 811 O O . PHE A 1 99 ? 11.257 -11.077 -6.921 1.00 95.12 99 PHE A O 1
ATOM 818 N N . LEU A 1 100 ? 12.636 -10.831 -8.684 1.00 95.69 100 LEU A N 1
ATOM 819 C CA . LEU A 1 100 ? 13.425 -12.033 -8.441 1.00 95.69 100 LEU A CA 1
ATOM 820 C C . LEU A 1 100 ? 14.740 -11.641 -7.770 1.00 95.69 100 LEU A C 1
ATOM 822 O O . LEU A 1 100 ? 15.487 -10.812 -8.287 1.00 95.69 100 LEU A O 1
ATOM 826 N N . ALA A 1 101 ? 15.023 -12.261 -6.632 1.00 96.19 101 ALA A N 1
ATOM 827 C CA . ALA A 1 101 ? 16.280 -12.125 -5.916 1.00 96.19 101 ALA A CA 1
ATOM 828 C C . ALA A 1 101 ? 16.559 -13.405 -5.122 1.00 96.19 101 ALA A C 1
ATOM 830 O O . ALA A 1 101 ? 15.639 -14.167 -4.825 1.00 96.19 101 ALA A O 1
ATOM 831 N N . GLU A 1 102 ? 17.826 -13.626 -4.774 1.00 95.19 102 GLU A N 1
ATOM 832 C CA . GLU A 1 102 ? 18.219 -14.693 -3.842 1.00 95.19 102 GLU A CA 1
ATOM 833 C C . GLU A 1 102 ? 17.659 -14.429 -2.440 1.00 95.19 102 GLU A C 1
ATOM 835 O O . GLU A 1 102 ? 17.161 -15.342 -1.794 1.00 95.19 102 GLU A O 1
ATOM 840 N N . GLU A 1 103 ? 17.677 -13.163 -2.017 1.00 96.38 103 GLU A N 1
ATOM 841 C CA . GLU A 1 103 ? 17.168 -12.696 -0.729 1.00 96.38 103 GLU A CA 1
ATOM 842 C C . GLU A 1 103 ? 16.311 -11.431 -0.931 1.00 96.38 103 GLU A C 1
ATOM 844 O O . GLU A 1 103 ? 16.669 -10.580 -1.759 1.00 96.38 103 GLU A O 1
ATOM 849 N N . PRO A 1 104 ? 15.204 -11.252 -0.184 1.00 94.69 104 PRO A N 1
ATOM 850 C CA . PRO A 1 104 ? 14.309 -10.100 -0.305 1.00 94.69 104 PRO A CA 1
ATOM 851 C C . PRO A 1 104 ? 14.865 -8.862 0.425 1.00 94.69 104 PRO A C 1
ATOM 853 O O . PRO A 1 104 ? 14.198 -8.273 1.274 1.00 94.69 104 PRO A O 1
ATOM 856 N N . THR A 1 105 ? 16.105 -8.478 0.119 1.00 96.38 105 THR A N 1
ATOM 857 C CA . THR A 1 105 ? 16.775 -7.308 0.708 1.00 96.38 105 THR A CA 1
ATOM 858 C C . THR A 1 105 ? 16.725 -6.098 -0.219 1.00 96.38 105 THR A C 1
ATOM 860 O O . THR A 1 105 ? 16.360 -6.201 -1.394 1.00 96.38 105 THR A O 1
ATOM 863 N N . TRP A 1 106 ? 17.145 -4.940 0.297 1.00 95.62 106 TRP A N 1
ATOM 864 C CA . TRP A 1 106 ? 17.323 -3.737 -0.511 1.00 95.62 106 TRP A CA 1
ATOM 865 C C . TRP A 1 106 ? 18.303 -3.966 -1.670 1.00 95.62 106 TRP A C 1
ATOM 867 O O . TRP A 1 106 ? 18.016 -3.612 -2.808 1.00 95.62 106 TRP A O 1
ATOM 877 N N . GLU A 1 107 ? 19.418 -4.653 -1.430 1.00 96.31 107 GLU A N 1
ATOM 878 C CA . GLU A 1 107 ? 20.393 -5.010 -2.466 1.00 96.31 107 GLU A CA 1
ATOM 879 C C . GLU A 1 107 ? 19.811 -6.002 -3.480 1.00 96.31 107 GLU A C 1
ATOM 881 O O . GLU A 1 107 ? 20.116 -5.929 -4.671 1.00 96.31 107 GLU A O 1
ATOM 886 N N . GLY A 1 108 ? 18.966 -6.935 -3.027 1.00 97.44 108 GLY A N 1
ATOM 887 C CA . GLY A 1 108 ? 18.186 -7.813 -3.900 1.00 97.44 108 GLY A CA 1
ATOM 888 C C . GLY A 1 108 ? 17.285 -7.018 -4.846 1.00 97.44 108 GLY A C 1
ATOM 889 O O . GLY A 1 108 ? 17.318 -7.243 -6.054 1.00 97.44 108 GLY A O 1
ATOM 890 N N . TRP A 1 109 ? 16.552 -6.043 -4.308 1.00 96.88 109 TRP A N 1
ATOM 891 C CA . TRP A 1 109 ? 15.705 -5.131 -5.077 1.00 96.88 109 TRP A CA 1
ATOM 892 C C . TRP A 1 109 ? 16.500 -4.293 -6.089 1.00 96.88 109 TRP A C 1
ATOM 894 O O . TRP A 1 109 ? 16.145 -4.263 -7.267 1.00 96.88 109 TRP A O 1
ATOM 904 N N . LEU A 1 110 ? 17.601 -3.663 -5.668 1.00 96.25 110 LEU A N 1
ATOM 905 C CA . LEU A 1 110 ? 18.442 -2.857 -6.559 1.00 96.25 110 LEU A CA 1
ATOM 906 C C . LEU A 1 110 ? 19.018 -3.688 -7.708 1.00 96.25 110 LEU A C 1
ATOM 908 O O . LEU A 1 110 ? 18.932 -3.280 -8.862 1.00 96.25 110 LEU A O 1
ATOM 912 N N . ARG A 1 111 ? 19.532 -4.890 -7.415 1.00 97.19 111 ARG A N 1
ATOM 913 C CA . ARG A 1 111 ? 20.014 -5.807 -8.458 1.00 97.19 111 ARG A CA 1
ATOM 914 C C . ARG A 1 111 ? 18.898 -6.237 -9.399 1.00 97.19 111 ARG A C 1
ATOM 916 O O . ARG A 1 111 ? 19.145 -6.361 -10.596 1.00 97.19 111 ARG A O 1
ATOM 923 N N . ALA A 1 112 ? 17.693 -6.468 -8.884 1.00 97.44 112 ALA A N 1
ATOM 924 C CA . ALA A 1 112 ? 16.564 -6.837 -9.721 1.00 97.44 112 ALA A CA 1
ATOM 925 C C . ALA A 1 112 ? 16.171 -5.706 -10.680 1.00 97.44 112 ALA A C 1
ATOM 927 O O . ALA A 1 112 ? 15.891 -5.984 -11.841 1.00 97.44 112 ALA A O 1
ATOM 928 N N . LEU A 1 113 ? 16.210 -4.445 -10.240 1.00 96.50 113 LEU A N 1
ATOM 929 C CA . LEU A 1 113 ? 16.038 -3.293 -11.129 1.00 96.50 113 LEU A CA 1
ATOM 930 C C . LEU A 1 113 ? 17.145 -3.233 -12.189 1.00 96.50 113 LEU A C 1
ATOM 932 O O . LEU A 1 113 ? 16.845 -3.195 -13.378 1.00 96.50 113 LEU A O 1
ATOM 936 N N . ASP A 1 114 ? 18.411 -3.307 -11.774 1.00 94.69 114 ASP A N 1
ATOM 937 C CA . ASP A 1 114 ? 19.560 -3.177 -12.681 1.00 94.69 114 ASP A CA 1
ATOM 938 C C . ASP A 1 114 ? 19.596 -4.286 -13.762 1.00 94.69 114 ASP A C 1
ATOM 940 O O . ASP A 1 114 ? 20.178 -4.098 -14.829 1.00 94.69 114 ASP A O 1
ATOM 944 N N . ASN A 1 115 ? 18.961 -5.440 -13.511 1.00 95.94 115 ASN A N 1
ATOM 945 C CA . ASN A 1 115 ? 18.911 -6.584 -14.434 1.00 95.94 115 ASN A CA 1
ATOM 946 C C . ASN A 1 115 ? 17.533 -6.816 -15.090 1.00 95.94 115 ASN A C 1
ATOM 948 O O . ASN A 1 115 ? 17.361 -7.804 -15.818 1.00 95.94 115 ASN A O 1
ATOM 952 N N . ASP A 1 116 ? 16.562 -5.932 -14.838 1.00 96.69 116 ASP A N 1
ATOM 953 C CA . ASP A 1 116 ? 15.168 -6.060 -15.283 1.00 96.69 116 ASP A CA 1
ATOM 954 C C . ASP A 1 116 ? 14.518 -7.395 -14.861 1.00 96.69 116 ASP A C 1
ATOM 956 O O . ASP A 1 116 ? 13.818 -8.063 -15.618 1.00 96.69 116 ASP A O 1
ATOM 960 N N . TRP A 1 117 ? 14.774 -7.812 -13.619 1.00 97.31 117 TRP A N 1
ATOM 961 C CA . TRP A 1 117 ? 14.196 -8.998 -12.973 1.00 97.31 117 TRP A CA 1
ATOM 962 C C . TRP A 1 117 ? 12.920 -8.683 -12.193 1.00 97.31 117 TRP A C 1
ATOM 964 O O . TRP A 1 117 ? 12.643 -9.282 -11.150 1.00 97.31 117 TRP A O 1
ATOM 974 N N . VAL A 1 118 ? 12.139 -7.731 -12.692 1.00 96.62 118 VAL A N 1
ATOM 975 C CA . VAL A 1 118 ? 10.913 -7.256 -12.052 1.00 96.62 118 VAL A CA 1
ATOM 976 C C . VAL A 1 118 ? 9.718 -7.394 -12.984 1.00 96.62 118 VAL A C 1
ATOM 978 O O . VAL A 1 118 ? 9.844 -7.453 -14.207 1.00 96.62 118 VAL A O 1
ATOM 981 N N . ALA A 1 119 ? 8.532 -7.445 -12.391 1.00 95.75 119 ALA A N 1
ATOM 982 C CA . ALA A 1 119 ? 7.281 -7.352 -13.115 1.00 95.75 119 ALA A CA 1
ATOM 983 C C . ALA A 1 119 ? 6.220 -6.643 -12.272 1.00 95.75 119 ALA A C 1
ATOM 985 O O . ALA A 1 119 ? 6.060 -6.895 -11.075 1.00 95.75 119 ALA A O 1
ATOM 986 N N . ALA A 1 120 ? 5.460 -5.780 -12.930 1.00 95.31 120 ALA A N 1
ATOM 987 C CA . ALA A 1 120 ? 4.272 -5.149 -12.394 1.00 95.31 120 ALA A CA 1
ATOM 988 C C . ALA A 1 120 ? 3.060 -6.054 -12.610 1.00 95.31 120 ALA A C 1
ATOM 990 O O . ALA A 1 120 ? 2.868 -6.606 -13.696 1.00 95.31 120 ALA A O 1
ATOM 991 N N . PHE A 1 121 ? 2.196 -6.149 -11.608 1.00 94.12 121 PHE A N 1
ATOM 992 C CA . PHE A 1 121 ? 0.965 -6.930 -11.667 1.00 94.12 121 PHE A CA 1
ATOM 993 C C . PHE A 1 121 ? -0.193 -6.155 -11.059 1.00 94.12 121 PHE A C 1
ATOM 995 O O . PHE A 1 121 ? -0.019 -5.491 -10.038 1.00 94.12 121 PHE A O 1
ATOM 1002 N N . ARG A 1 122 ? -1.378 -6.309 -11.651 1.00 93.81 122 ARG A N 1
ATOM 1003 C CA . ARG A 1 122 ? -2.641 -5.785 -11.132 1.00 93.81 122 ARG A CA 1
ATOM 1004 C C . ARG A 1 122 ? -3.724 -6.854 -11.195 1.00 93.81 122 ARG A C 1
ATOM 1006 O O . ARG A 1 122 ? -3.877 -7.517 -12.220 1.00 93.81 122 ARG A O 1
ATOM 1013 N N . HIS A 1 123 ? -4.455 -7.003 -10.102 1.00 92.75 123 HIS A N 1
ATOM 1014 C CA . HIS A 1 123 ? -5.615 -7.864 -9.961 1.00 92.75 123 HIS A CA 1
ATOM 1015 C C . HIS A 1 123 ? -6.565 -7.252 -8.925 1.00 92.75 123 HIS A C 1
ATOM 1017 O O . HIS A 1 123 ? -6.394 -7.429 -7.720 1.00 92.75 123 HIS A O 1
ATOM 1023 N N . ASP A 1 124 ? -7.554 -6.503 -9.397 1.00 89.50 124 ASP A N 1
ATOM 1024 C CA . ASP A 1 124 ? -8.533 -5.811 -8.563 1.00 89.50 124 ASP A CA 1
ATOM 1025 C C . ASP A 1 124 ? -9.838 -5.556 -9.338 1.00 89.50 124 ASP A C 1
ATOM 1027 O O . ASP A 1 124 ? -10.044 -6.050 -10.450 1.00 89.50 124 ASP A O 1
ATOM 1031 N N . ALA A 1 125 ? -10.746 -4.778 -8.746 1.00 88.06 125 ALA A N 1
ATOM 1032 C CA . ALA A 1 125 ? -11.986 -4.375 -9.403 1.00 88.06 125 ALA A CA 1
ATOM 1033 C C . ALA A 1 125 ? -11.740 -3.569 -10.693 1.00 88.06 125 ALA A C 1
ATOM 1035 O O . ALA A 1 125 ? -12.530 -3.663 -11.630 1.00 88.06 125 ALA A O 1
ATOM 1036 N N . VAL A 1 126 ? -10.637 -2.816 -10.773 1.00 88.81 126 VAL A N 1
ATOM 1037 C CA . VAL A 1 126 ? -10.295 -2.007 -11.953 1.00 88.81 126 VAL A CA 1
ATOM 1038 C C . VAL A 1 126 ? -9.889 -2.891 -13.130 1.00 88.81 126 VAL A C 1
ATOM 1040 O O . VAL A 1 126 ? -10.242 -2.586 -14.267 1.00 88.81 126 VAL A O 1
ATOM 1043 N N . SER A 1 127 ? -9.215 -4.014 -12.877 1.00 91.75 127 SER A N 1
ATOM 1044 C CA . SER A 1 127 ? -8.946 -5.023 -13.907 1.00 91.75 127 SER A CA 1
ATOM 1045 C C . SER A 1 127 ? -10.109 -5.999 -14.138 1.00 91.75 127 SER A C 1
ATOM 1047 O O . SER A 1 127 ? -9.962 -6.954 -14.903 1.00 91.75 127 SER A O 1
ATOM 1049 N N . GLY A 1 128 ? -11.260 -5.806 -13.481 1.00 91.94 128 GLY A N 1
ATOM 1050 C CA . GLY A 1 128 ? -12.407 -6.713 -13.568 1.00 91.94 128 GLY A CA 1
ATOM 1051 C C . GLY A 1 128 ? -12.093 -8.132 -13.082 1.00 91.94 128 GLY A C 1
ATOM 1052 O O . GLY A 1 128 ? -12.616 -9.099 -13.632 1.00 91.94 128 GLY A O 1
ATOM 1053 N N . GLY A 1 129 ? -11.178 -8.272 -12.115 1.00 90.44 129 GLY A N 1
ATOM 1054 C CA . GLY A 1 129 ? -10.697 -9.574 -11.638 1.00 90.44 129 GLY A CA 1
ATOM 1055 C C . GLY A 1 129 ? -9.780 -10.306 -12.625 1.00 90.44 129 GLY A C 1
ATOM 1056 O O . GLY A 1 129 ? -9.469 -11.481 -12.434 1.00 90.44 129 GLY A O 1
ATOM 1057 N N . GLN A 1 130 ? -9.326 -9.649 -13.695 1.00 92.56 130 GLN A N 1
ATOM 1058 C CA . GLN A 1 130 ? -8.286 -10.190 -14.564 1.00 92.56 130 GLN A CA 1
ATOM 1059 C C . GLN A 1 130 ? -6.903 -9.839 -14.021 1.00 92.56 130 GLN A C 1
ATOM 1061 O O . GLN A 1 130 ? -6.700 -8.782 -13.429 1.00 92.56 130 GLN A O 1
ATOM 1066 N N . THR A 1 131 ? -5.914 -10.698 -14.261 1.00 92.31 131 THR A N 1
ATOM 1067 C CA . THR A 1 131 ? -4.519 -10.348 -13.981 1.00 92.31 131 THR A CA 1
ATOM 1068 C C . THR A 1 131 ? -3.926 -9.603 -15.168 1.00 92.31 131 THR A C 1
ATOM 1070 O O . THR A 1 131 ? -3.643 -10.201 -16.209 1.00 92.31 131 THR A O 1
ATOM 1073 N N . TRP A 1 132 ? -3.663 -8.313 -14.986 1.00 94.62 132 TRP A N 1
ATOM 1074 C CA . TRP A 1 132 ? -2.816 -7.540 -15.889 1.00 94.62 132 TRP A CA 1
ATOM 1075 C C . TRP A 1 132 ? -1.364 -7.612 -15.430 1.00 94.62 132 TRP A C 1
ATOM 1077 O O . TRP A 1 132 ? -1.083 -7.715 -14.234 1.00 94.62 132 TRP A O 1
ATOM 1087 N N . ARG A 1 133 ? -0.432 -7.582 -16.385 1.00 94.25 133 ARG A N 1
ATOM 1088 C CA . ARG A 1 133 ? 0.998 -7.739 -16.111 1.00 94.25 133 ARG A CA 1
ATOM 1089 C C . ARG A 1 133 ? 1.860 -6.988 -17.109 1.00 94.25 133 ARG A C 1
ATOM 1091 O O . ARG A 1 133 ? 1.568 -7.021 -18.302 1.00 94.25 133 ARG A O 1
ATOM 1098 N N . HIS A 1 134 ? 2.941 -6.406 -16.609 1.00 95.50 134 HIS A N 1
ATOM 1099 C CA . HIS A 1 134 ? 3.968 -5.735 -17.397 1.00 95.50 134 HIS A CA 1
ATOM 1100 C C . HIS A 1 134 ? 5.343 -6.166 -16.906 1.00 95.50 134 HIS A C 1
ATOM 1102 O O . HIS A 1 134 ? 5.636 -6.076 -15.719 1.00 95.50 134 HIS A O 1
ATOM 1108 N N . ALA A 1 135 ? 6.176 -6.649 -17.819 1.00 95.81 135 ALA A N 1
ATOM 1109 C CA . ALA A 1 135 ? 7.562 -7.014 -17.556 1.00 95.81 135 ALA A CA 1
ATOM 1110 C C . ALA A 1 135 ? 8.405 -6.611 -18.764 1.00 95.81 135 ALA A C 1
ATOM 1112 O O . ALA A 1 135 ? 7.944 -6.745 -19.909 1.00 95.81 135 ALA A O 1
ATOM 1113 N N . GLY A 1 136 ? 9.626 -6.142 -18.515 1.00 93.75 136 GLY A N 1
ATOM 1114 C CA . GLY A 1 136 ? 10.546 -5.802 -19.592 1.00 93.75 136 GLY A CA 1
ATOM 1115 C C . GLY A 1 136 ? 11.089 -7.042 -20.312 1.00 93.75 136 GLY A C 1
ATOM 1116 O O . GLY A 1 136 ? 11.282 -6.999 -21.527 1.00 93.75 136 GLY A O 1
ATOM 1117 N N . ARG A 1 137 ? 11.183 -8.187 -19.615 1.00 95.00 137 ARG A N 1
ATOM 1118 C CA . ARG A 1 137 ? 11.658 -9.462 -20.178 1.00 95.00 137 ARG A CA 1
ATOM 1119 C C . ARG A 1 137 ? 10.657 -10.612 -20.062 1.00 95.00 137 ARG A C 1
ATOM 1121 O O . ARG A 1 137 ? 9.996 -10.802 -19.039 1.00 95.00 137 ARG A O 1
ATOM 1128 N N . ASP A 1 138 ? 10.597 -11.434 -21.109 1.00 95.12 138 ASP A N 1
ATOM 1129 C CA . ASP A 1 138 ? 9.711 -12.605 -21.167 1.00 95.12 138 ASP A CA 1
ATOM 1130 C C . ASP A 1 138 ? 10.187 -13.764 -20.277 1.00 95.12 138 ASP A C 1
ATOM 1132 O O . ASP A 1 138 ? 9.365 -14.473 -19.697 1.00 95.12 138 ASP A O 1
ATOM 1136 N N . ASP A 1 139 ? 11.502 -13.954 -20.128 1.00 96.12 139 ASP A N 1
ATOM 1137 C CA . ASP A 1 139 ? 12.086 -15.013 -19.294 1.00 96.12 139 ASP A CA 1
ATOM 1138 C C . ASP A 1 139 ? 11.828 -14.784 -17.796 1.00 96.12 139 ASP A C 1
ATOM 1140 O O . ASP A 1 139 ? 11.488 -15.724 -17.072 1.00 96.12 139 ASP A O 1
ATOM 1144 N N . VAL A 1 140 ? 11.900 -13.530 -17.351 1.00 95.44 140 VAL A N 1
ATOM 1145 C CA . VAL A 1 140 ? 11.524 -13.091 -15.999 1.00 95.44 140 VAL A CA 1
ATOM 1146 C C . VAL A 1 140 ? 10.040 -13.325 -15.760 1.00 95.44 140 VAL A C 1
ATOM 1148 O O . VAL A 1 140 ? 9.663 -13.938 -14.759 1.00 95.44 140 VAL A O 1
ATOM 1151 N N . LEU A 1 141 ? 9.188 -12.924 -16.708 1.00 93.50 141 LEU A N 1
ATOM 1152 C CA . LEU A 1 141 ? 7.756 -13.174 -16.601 1.00 93.50 141 LEU A CA 1
ATOM 1153 C C . LEU A 1 141 ? 7.453 -14.678 -16.517 1.00 93.50 141 LEU A C 1
ATOM 1155 O O . LEU A 1 141 ? 6.645 -15.091 -15.687 1.00 93.50 141 LEU A O 1
ATOM 1159 N N . ALA A 1 142 ? 8.121 -15.507 -17.320 1.00 94.06 142 ALA A N 1
ATOM 1160 C CA . ALA A 1 142 ? 7.981 -16.960 -17.274 1.00 94.06 142 ALA A CA 1
ATOM 1161 C C . ALA A 1 142 ? 8.485 -17.559 -15.946 1.00 94.06 142 ALA A C 1
ATOM 1163 O O . ALA A 1 142 ? 7.884 -18.493 -15.411 1.00 94.06 142 ALA A O 1
ATOM 1164 N N . ALA A 1 143 ? 9.575 -17.035 -15.377 1.00 94.12 143 ALA A N 1
ATOM 1165 C CA . ALA A 1 143 ? 10.065 -17.440 -14.061 1.00 94.12 143 ALA A CA 1
ATOM 1166 C C . ALA A 1 143 ? 9.051 -17.125 -12.951 1.00 94.12 143 ALA A C 1
ATOM 1168 O O . ALA A 1 143 ? 8.720 -18.017 -12.169 1.00 94.12 143 ALA A O 1
ATOM 1169 N N . ILE A 1 144 ? 8.482 -15.917 -12.943 1.00 91.38 144 ILE A N 1
ATOM 1170 C CA . ILE A 1 144 ? 7.435 -15.522 -11.990 1.00 91.38 144 ILE A CA 1
ATOM 1171 C C . ILE A 1 144 ? 6.168 -16.367 -12.188 1.00 91.38 144 ILE A C 1
ATOM 1173 O O . ILE A 1 144 ? 5.580 -16.849 -11.222 1.00 91.38 144 ILE A O 1
ATOM 1177 N N . GLN A 1 145 ? 5.765 -16.622 -13.437 1.00 88.25 145 GLN A N 1
ATOM 1178 C CA . GLN A 1 145 ? 4.594 -17.447 -13.746 1.00 88.25 145 GLN A CA 1
ATOM 1179 C C . GLN A 1 145 ? 4.713 -18.883 -13.222 1.00 88.25 145 GLN A C 1
ATOM 1181 O O . GLN A 1 145 ? 3.711 -19.471 -12.816 1.00 88.25 145 GLN A O 1
ATOM 1186 N N . ARG A 1 146 ? 5.923 -19.453 -13.175 1.00 91.00 146 ARG A N 1
ATOM 1187 C CA . ARG A 1 146 ? 6.144 -20.780 -12.576 1.00 91.00 146 ARG A CA 1
ATOM 1188 C C . ARG A 1 146 ? 5.866 -20.804 -11.073 1.00 91.00 146 ARG A C 1
ATOM 1190 O O . ARG A 1 146 ? 5.446 -21.835 -10.563 1.00 91.00 146 ARG A O 1
ATOM 1197 N N . GLN A 1 147 ? 6.035 -19.674 -10.390 1.00 87.94 147 GLN A N 1
ATOM 1198 C CA . GLN A 1 147 ? 5.725 -19.518 -8.966 1.00 87.94 147 GLN A CA 1
ATOM 1199 C C . GLN A 1 147 ? 4.299 -19.020 -8.715 1.00 87.94 147 GLN A C 1
ATOM 1201 O O . GLN A 1 147 ? 3.873 -18.895 -7.570 1.00 87.94 147 GLN A O 1
ATOM 1206 N N . TRP A 1 148 ? 3.538 -18.755 -9.780 1.00 82.44 148 TRP A N 1
ATOM 1207 C CA . TRP A 1 148 ? 2.294 -18.003 -9.704 1.00 82.44 148 TRP A CA 1
ATOM 1208 C C . TRP A 1 148 ? 1.310 -18.573 -8.695 1.00 82.44 148 TRP A C 1
ATOM 1210 O O . TRP A 1 148 ?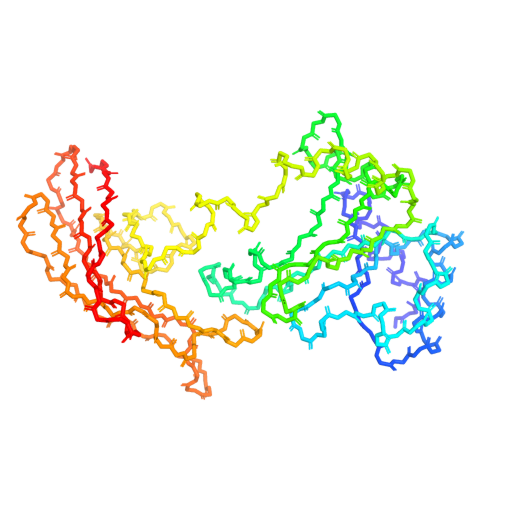 0.775 -17.811 -7.909 1.00 82.44 148 TRP A O 1
ATOM 1220 N N . GLN A 1 149 ? 1.119 -19.897 -8.668 1.00 82.06 149 GLN A N 1
ATOM 1221 C CA . GLN A 1 149 ? 0.210 -20.559 -7.722 1.00 82.06 149 GLN A CA 1
ATOM 1222 C C . GLN A 1 149 ? 0.576 -20.297 -6.256 1.00 82.06 149 GLN A C 1
ATOM 1224 O O . GLN A 1 149 ? -0.312 -20.125 -5.430 1.00 82.06 149 GLN A O 1
ATOM 1229 N N . ALA A 1 150 ? 1.868 -20.231 -5.932 1.00 81.50 150 ALA A N 1
ATOM 1230 C CA . ALA A 1 150 ? 2.328 -19.937 -4.578 1.00 81.50 150 ALA A CA 1
ATOM 1231 C C . ALA A 1 150 ? 2.256 -18.437 -4.248 1.00 81.50 150 ALA A C 1
ATOM 1233 O O . ALA A 1 150 ? 2.198 -18.065 -3.079 1.00 81.50 150 ALA A O 1
ATOM 1234 N N . TRP A 1 151 ? 2.288 -17.571 -5.264 1.00 80.56 151 TRP A N 1
ATOM 1235 C CA . TRP A 1 151 ? 2.425 -16.121 -5.107 1.00 80.56 151 TRP A CA 1
ATOM 1236 C C . TRP A 1 151 ? 1.136 -15.339 -5.393 1.00 80.56 151 TRP A C 1
ATOM 1238 O O . TRP A 1 151 ? 1.165 -14.110 -5.372 1.00 80.56 151 TRP A O 1
ATOM 1248 N N . ARG A 1 152 ? -0.008 -16.005 -5.623 1.00 85.25 152 ARG A N 1
ATOM 1249 C CA . ARG A 1 152 ? -1.311 -15.330 -5.779 1.00 85.25 152 ARG A CA 1
ATOM 1250 C C . ARG A 1 152 ? -1.756 -14.709 -4.467 1.00 85.25 152 ARG A C 1
ATOM 1252 O O . ARG A 1 152 ? -2.407 -15.334 -3.634 1.00 85.25 152 ARG A O 1
ATOM 1259 N N . TRP A 1 153 ? -1.411 -13.449 -4.278 1.00 86.06 153 TRP A N 1
ATOM 1260 C CA . TRP A 1 153 ? -1.716 -12.755 -3.038 1.00 86.06 153 TRP A CA 1
ATOM 1261 C C . TRP A 1 153 ? -3.197 -12.346 -2.967 1.00 86.06 153 TRP A C 1
ATOM 1263 O O . TRP A 1 153 ? -3.776 -12.395 -1.890 1.00 86.06 153 TRP A O 1
ATOM 1273 N N . TRP A 1 154 ? -3.855 -12.034 -4.089 1.00 84.69 154 TRP A N 1
ATOM 1274 C CA . TRP A 1 154 ? -5.288 -11.676 -4.107 1.00 84.69 154 TRP A CA 1
ATOM 1275 C C . TRP A 1 154 ? -6.216 -12.842 -3.713 1.00 84.69 154 TRP A C 1
ATOM 1277 O O . TRP A 1 154 ? -7.346 -12.613 -3.295 1.00 84.69 154 TRP A O 1
ATOM 1287 N N . GLU A 1 155 ? -5.737 -14.087 -3.785 1.00 83.50 155 GLU A N 1
ATOM 1288 C CA . GLU A 1 155 ? -6.443 -15.279 -3.289 1.00 83.50 155 GLU A CA 1
ATOM 1289 C C . GLU A 1 155 ? -6.062 -15.632 -1.840 1.00 83.50 155 GLU A C 1
ATOM 1291 O O . GLU A 1 155 ? -6.652 -16.533 -1.249 1.00 83.50 155 GLU A O 1
ATOM 1296 N N . ASN A 1 156 ? -5.083 -14.945 -1.239 1.00 83.81 156 ASN A N 1
ATOM 1297 C CA . ASN A 1 156 ? -4.613 -15.257 0.104 1.00 83.81 156 ASN A CA 1
ATOM 1298 C C . ASN A 1 156 ? -5.526 -14.603 1.162 1.00 83.81 156 ASN A C 1
ATOM 1300 O O . ASN A 1 156 ? -5.455 -13.388 1.369 1.00 83.81 156 ASN A O 1
ATOM 1304 N N . PRO A 1 157 ? -6.326 -15.383 1.913 1.00 80.00 157 PRO A N 1
ATOM 1305 C CA . PRO A 1 157 ? -7.262 -14.829 2.891 1.00 80.00 157 PRO A CA 1
ATOM 1306 C C . PRO A 1 157 ? -6.558 -14.089 4.036 1.00 80.00 157 PRO A C 1
ATOM 1308 O O . PRO A 1 157 ? -7.165 -13.246 4.686 1.00 80.00 157 PRO A O 1
ATOM 1311 N N . ARG A 1 158 ? -5.267 -14.357 4.286 1.00 79.00 158 ARG A N 1
ATOM 1312 C CA . ARG A 1 158 ? -4.506 -13.687 5.354 1.00 79.00 158 ARG A CA 1
ATOM 1313 C C . ARG A 1 158 ? -4.201 -12.224 5.062 1.00 79.00 158 ARG A C 1
ATOM 1315 O O . ARG A 1 158 ? -3.890 -11.493 5.995 1.00 79.00 158 ARG A O 1
ATOM 1322 N N . ILE A 1 159 ? -4.236 -11.823 3.794 1.00 75.56 159 ILE A N 1
ATOM 1323 C CA . ILE A 1 159 ? -3.952 -10.443 3.382 1.00 75.56 159 ILE A CA 1
ATOM 1324 C C . ILE A 1 159 ? -5.185 -9.737 2.823 1.00 75.56 159 ILE A C 1
ATOM 1326 O O . ILE A 1 159 ? -5.090 -8.579 2.420 1.00 75.56 159 ILE A O 1
ATOM 1330 N N . GLN A 1 160 ? -6.324 -10.432 2.773 1.00 79.44 160 GLN A N 1
ATOM 1331 C CA . GLN A 1 160 ? -7.592 -9.780 2.501 1.00 79.44 160 GLN A CA 1
ATOM 1332 C C . GLN A 1 160 ? -7.849 -8.740 3.584 1.00 79.44 160 GLN A C 1
ATOM 1334 O O . GLN A 1 160 ? -7.548 -8.948 4.764 1.00 79.44 160 GLN A O 1
ATOM 1339 N N . ARG A 1 161 ? -8.389 -7.601 3.160 1.00 85.12 161 ARG A N 1
ATOM 1340 C CA . ARG A 1 161 ? -8.675 -6.496 4.061 1.00 85.12 161 ARG A CA 1
ATOM 1341 C C . ARG A 1 161 ? -9.674 -6.957 5.129 1.00 85.12 161 ARG A C 1
ATOM 1343 O O . ARG A 1 161 ? -10.770 -7.388 4.772 1.00 85.12 161 ARG A O 1
ATOM 1350 N N . PRO A 1 162 ? -9.327 -6.893 6.426 1.00 90.44 162 PRO A N 1
ATOM 1351 C CA . PRO A 1 162 ? -10.272 -7.244 7.473 1.00 90.44 162 PRO A CA 1
ATOM 1352 C C . PRO A 1 162 ? -11.367 -6.176 7.577 1.00 90.44 162 PRO A C 1
ATOM 1354 O O . PRO A 1 162 ? -11.153 -5.017 7.232 1.00 90.44 162 PRO A O 1
ATOM 1357 N N . ALA A 1 163 ? -12.526 -6.544 8.125 1.00 94.69 163 ALA A N 1
ATOM 1358 C CA . ALA A 1 163 ? -13.608 -5.592 8.395 1.00 94.69 163 ALA A CA 1
ATOM 1359 C C . ALA A 1 163 ? -13.214 -4.516 9.425 1.00 94.69 163 ALA A C 1
ATOM 1361 O O . ALA A 1 163 ? -13.771 -3.419 9.437 1.00 94.69 163 ALA A O 1
ATOM 1362 N N . VAL A 1 164 ? -12.242 -4.832 10.285 1.00 96.44 164 VAL A N 1
ATOM 1363 C CA . VAL A 1 164 ? -11.701 -3.932 11.300 1.00 96.44 164 VAL A CA 1
ATOM 1364 C C . VAL A 1 164 ? -10.223 -4.226 11.549 1.00 96.44 164 VAL A C 1
ATOM 1366 O O . VAL A 1 164 ? -9.814 -5.388 11.640 1.00 96.44 164 VAL A O 1
ATOM 1369 N N . SER A 1 165 ? -9.425 -3.171 11.671 1.00 95.50 165 SER A N 1
ATOM 1370 C CA . SER A 1 165 ? -8.088 -3.217 12.259 1.00 95.50 165 SER A CA 1
ATOM 1371 C C . SER A 1 165 ? -8.194 -2.857 13.737 1.00 95.50 165 SER A C 1
ATOM 1373 O O . SER A 1 165 ? -8.766 -1.819 14.062 1.00 95.50 165 SER A O 1
ATOM 1375 N N . LEU A 1 166 ? -7.677 -3.713 14.619 1.00 97.69 166 LEU A N 1
ATOM 1376 C CA . LEU A 1 166 ? -7.655 -3.504 16.067 1.00 97.69 166 LEU A CA 1
ATOM 1377 C C . LEU A 1 166 ? -6.203 -3.540 16.536 1.00 97.69 166 LEU A C 1
ATOM 1379 O O . LEU A 1 166 ? -5.512 -4.523 16.273 1.00 97.69 166 LEU A O 1
ATOM 1383 N N . VAL A 1 167 ? -5.753 -2.479 17.201 1.00 97.50 167 VAL A N 1
ATOM 1384 C CA . VAL A 1 167 ? -4.354 -2.303 17.614 1.00 97.50 167 VAL A CA 1
ATOM 1385 C C . VAL A 1 167 ? -4.306 -1.749 19.037 1.00 97.50 167 VAL A C 1
ATOM 1387 O O . VAL A 1 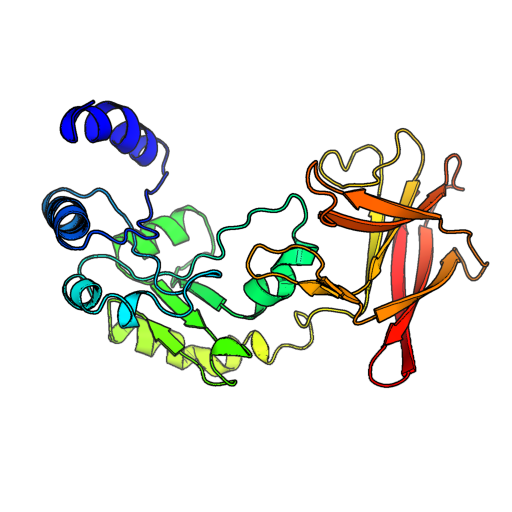167 ? -5.119 -0.894 19.390 1.00 97.50 167 VAL A O 1
ATOM 1390 N N . ALA A 1 168 ? -3.368 -2.244 19.845 1.00 98.12 168 ALA A N 1
ATOM 1391 C CA . ALA A 1 168 ? -2.988 -1.629 21.112 1.00 98.12 168 ALA A CA 1
ATOM 1392 C C . ALA A 1 168 ? -1.791 -0.710 20.855 1.00 98.12 168 ALA A C 1
ATOM 1394 O O . ALA A 1 168 ? -0.820 -1.146 20.245 1.00 98.12 168 ALA A O 1
ATOM 1395 N N . LEU A 1 169 ? -1.910 0.543 21.277 1.00 97.94 169 LEU A N 1
ATOM 1396 C CA . LEU A 1 169 ? -0.944 1.609 21.060 1.00 97.94 169 LEU A CA 1
ATOM 1397 C C . LEU A 1 169 ? -0.309 2.001 22.388 1.00 97.94 169 LEU A C 1
ATOM 1399 O O . LEU A 1 169 ? -1.021 2.214 23.375 1.00 97.94 169 LEU A O 1
ATOM 1403 N N . ALA A 1 170 ? 1.006 2.146 22.380 1.00 97.19 170 ALA A N 1
ATOM 1404 C CA . ALA A 1 170 ? 1.812 2.632 23.485 1.00 97.19 170 ALA A CA 1
ATOM 1405 C C . ALA A 1 170 ? 2.448 3.995 23.134 1.00 97.19 170 ALA A C 1
ATOM 1407 O O . ALA A 1 170 ? 2.447 4.402 21.968 1.00 97.19 170 ALA A O 1
ATOM 1408 N N . PRO A 1 171 ? 2.987 4.740 24.116 1.00 97.06 171 PRO A N 1
ATOM 1409 C CA . PRO A 1 171 ? 3.641 6.023 23.858 1.00 97.06 171 PRO A CA 1
ATOM 1410 C C . PRO A 1 171 ? 4.817 5.925 22.874 1.00 97.06 171 PRO A C 1
ATOM 1412 O O . PRO A 1 171 ? 5.107 6.889 22.158 1.00 97.06 171 PRO A O 1
ATOM 1415 N N . GLU A 1 172 ? 5.472 4.765 22.815 1.00 96.81 172 GLU A N 1
ATOM 1416 C CA . GLU A 1 172 ? 6.604 4.467 21.935 1.00 96.81 172 GLU A CA 1
ATOM 1417 C C . GLU A 1 172 ? 6.206 4.340 20.455 1.00 96.81 172 GLU A C 1
ATOM 1419 O O . GLU A 1 172 ? 7.071 4.459 19.586 1.00 96.81 172 GLU A O 1
ATOM 1424 N N . ASP A 1 173 ? 4.916 4.166 20.146 1.00 95.88 173 ASP A N 1
ATOM 1425 C CA . ASP A 1 173 ? 4.394 4.084 18.778 1.00 95.88 173 ASP A CA 1
ATOM 1426 C C . ASP A 1 173 ? 4.292 5.485 18.141 1.00 95.88 173 ASP A C 1
ATOM 1428 O O . ASP A 1 173 ? 3.212 5.997 17.843 1.00 95.88 173 ASP A O 1
ATOM 1432 N N . GLU A 1 174 ? 5.434 6.153 17.959 1.00 93.38 174 GLU A N 1
ATOM 1433 C CA . GLU A 1 174 ? 5.514 7.586 17.630 1.00 93.38 174 GLU A CA 1
ATOM 1434 C C . GLU A 1 174 ? 4.851 7.999 16.308 1.00 93.38 174 GLU A C 1
ATOM 1436 O O . GLU A 1 174 ? 4.480 9.164 16.146 1.00 93.38 174 GLU A O 1
ATOM 1441 N N . PHE A 1 175 ? 4.668 7.050 15.389 1.00 91.00 175 PHE A N 1
ATOM 1442 C CA . PHE A 1 175 ? 4.053 7.275 14.079 1.00 91.00 175 PHE A CA 1
ATOM 1443 C C . PHE A 1 175 ? 2.571 6.888 14.015 1.00 91.00 175 PHE A C 1
ATOM 1445 O O . PHE A 1 175 ? 1.934 7.120 12.990 1.00 91.00 175 PHE A O 1
ATOM 1452 N N . GLU A 1 176 ? 2.008 6.301 15.072 1.00 93.44 176 GLU A N 1
ATOM 1453 C CA . GLU A 1 176 ? 0.635 5.799 15.055 1.00 93.44 176 GLU A CA 1
ATOM 1454 C C . GLU A 1 176 ? -0.372 6.878 15.471 1.00 93.44 176 GLU A C 1
ATOM 1456 O O . GLU A 1 176 ? -0.284 7.462 16.557 1.00 93.44 176 GLU A O 1
ATOM 1461 N N . ALA A 1 177 ? -1.400 7.123 14.647 1.00 93.69 177 ALA A N 1
ATOM 1462 C CA . ALA A 1 177 ? -2.458 8.044 15.056 1.00 93.69 177 ALA A CA 1
ATOM 1463 C C . ALA A 1 177 ? -3.257 7.478 16.240 1.00 93.69 177 ALA A C 1
ATOM 1465 O O . ALA A 1 177 ? -3.593 6.292 16.288 1.00 93.69 177 ALA A O 1
ATOM 1466 N N . GLY A 1 178 ? -3.587 8.341 17.200 1.00 94.50 178 GLY A N 1
ATOM 1467 C CA . GLY A 1 178 ? -4.247 7.935 18.439 1.00 94.50 178 GLY A CA 1
ATOM 1468 C C . GLY A 1 178 ? -3.308 7.332 19.486 1.00 94.50 178 GLY A C 1
ATOM 1469 O O . GLY A 1 178 ? -3.811 6.809 20.482 1.00 94.50 178 GLY A O 1
ATOM 1470 N N . ARG A 1 179 ? -1.976 7.408 19.305 1.00 95.75 179 ARG A N 1
ATOM 1471 C CA . ARG A 1 179 ? -1.035 7.045 20.374 1.00 95.75 179 ARG A CA 1
ATOM 1472 C C . ARG A 1 179 ? -1.334 7.855 21.647 1.00 95.75 179 ARG A C 1
ATOM 1474 O O . ARG A 1 179 ? -1.596 9.060 21.549 1.00 95.75 179 ARG A O 1
ATOM 1481 N N . PRO A 1 180 ? -1.285 7.238 22.835 1.00 96.94 180 PRO A N 1
ATOM 1482 C CA . PRO A 1 180 ? -1.444 7.964 24.085 1.00 96.94 180 PRO A CA 1
ATOM 1483 C C . PRO A 1 180 ? -0.134 8.648 24.512 1.00 96.94 180 PRO A C 1
ATOM 1485 O O . PRO A 1 180 ? 0.956 8.198 24.172 1.00 96.94 180 PRO A O 1
ATOM 1488 N N . GLU A 1 181 ? -0.222 9.704 25.326 1.00 96.31 181 GLU A N 1
ATOM 1489 C CA . GLU A 1 181 ? 0.959 10.276 26.001 1.00 96.31 181 GLU A CA 1
ATOM 1490 C C . GLU A 1 181 ? 1.468 9.376 27.143 1.00 96.31 181 GLU A C 1
ATOM 1492 O O . GLU A 1 181 ? 2.648 9.401 27.485 1.00 96.31 181 GLU A O 1
ATOM 1497 N N . SER A 1 182 ? 0.575 8.591 27.755 1.00 95.94 182 SER A N 1
ATOM 1498 C CA . SER A 1 182 ? 0.878 7.635 28.826 1.00 95.94 182 SER A CA 1
ATOM 1499 C C . SER A 1 182 ? -0.159 6.507 28.875 1.00 95.94 182 SER A C 1
ATOM 1501 O O . SER A 1 182 ? -1.298 6.686 28.438 1.00 95.94 182 SER A O 1
ATOM 1503 N N . GLY A 1 183 ? 0.217 5.350 29.426 1.00 96.12 183 GLY A N 1
ATOM 1504 C CA . GLY A 1 183 ? -0.644 4.164 29.457 1.00 96.12 183 GLY A CA 1
ATOM 1505 C C . GLY A 1 183 ? -0.759 3.497 28.083 1.00 96.12 183 GLY A C 1
ATOM 1506 O O . GLY A 1 183 ? 0.190 3.519 27.310 1.00 96.12 183 GLY A O 1
ATOM 1507 N N . ILE A 1 184 ? -1.915 2.899 27.786 1.00 97.75 184 ILE A N 1
ATOM 1508 C CA . ILE A 1 184 ? -2.196 2.214 26.512 1.00 97.75 184 ILE A CA 1
ATOM 1509 C C . ILE A 1 184 ? -3.468 2.794 25.895 1.00 97.75 184 ILE A C 1
ATOM 1511 O O . ILE A 1 184 ? -4.382 3.193 26.615 1.00 97.75 184 ILE A O 1
ATOM 1515 N N . ALA A 1 185 ? -3.578 2.804 24.570 1.00 98.31 185 ALA A N 1
ATOM 1516 C CA . ALA A 1 185 ? -4.837 3.065 23.881 1.00 98.31 185 ALA A CA 1
ATOM 1517 C C . ALA A 1 185 ? -5.202 1.899 22.959 1.00 98.31 185 ALA A C 1
ATOM 1519 O O . ALA A 1 185 ? -4.346 1.348 22.278 1.00 98.31 185 ALA A O 1
ATOM 1520 N N . ILE A 1 186 ? -6.476 1.516 22.914 1.00 98.56 186 ILE A N 1
ATOM 1521 C CA . ILE A 1 186 ? -6.975 0.530 21.952 1.00 98.56 186 ILE A CA 1
ATOM 1522 C C . ILE A 1 186 ? -7.655 1.275 20.812 1.00 98.56 186 ILE A C 1
ATOM 1524 O O . ILE A 1 186 ? -8.657 1.959 21.028 1.00 98.56 186 ILE A O 1
ATOM 1528 N N . ARG A 1 187 ? -7.123 1.130 19.598 1.00 98.38 187 ARG A N 1
ATOM 1529 C CA . ARG A 1 187 ? -7.650 1.762 18.387 1.00 98.38 187 ARG A CA 1
ATOM 1530 C C . ARG A 1 187 ? -8.319 0.732 17.490 1.00 98.38 187 ARG A C 1
ATOM 1532 O O . ARG A 1 187 ? -7.694 -0.257 17.106 1.00 98.38 187 ARG A O 1
ATOM 1539 N N . ALA A 1 188 ? -9.559 1.006 17.097 1.00 98.31 188 ALA A N 1
ATOM 1540 C CA . ALA A 1 188 ? -10.296 0.239 16.102 1.00 98.31 188 ALA A CA 1
ATOM 1541 C C . ALA A 1 188 ? -10.581 1.092 14.855 1.00 98.31 188 ALA A C 1
ATOM 1543 O O . ALA A 1 188 ? -11.276 2.103 14.929 1.00 98.31 188 ALA A O 1
ATOM 1544 N N . ARG A 1 189 ? -10.081 0.670 13.691 1.00 97.44 189 ARG A N 1
ATOM 1545 C CA . ARG A 1 189 ? -10.395 1.268 12.382 1.00 97.44 189 ARG A CA 1
ATOM 1546 C C . ARG A 1 189 ? -11.298 0.344 11.590 1.00 97.44 189 ARG A C 1
ATOM 1548 O O . ARG A 1 189 ? -10.896 -0.771 11.265 1.00 97.44 189 ARG A O 1
ATOM 1555 N N . CYS A 1 190 ? -12.501 0.802 11.267 1.00 97.19 190 CYS A N 1
ATOM 1556 C CA . CYS A 1 190 ? -13.439 0.031 10.456 1.00 97.19 190 CYS A CA 1
ATOM 1557 C C . CYS A 1 190 ? -13.109 0.151 8.965 1.00 97.19 190 CYS A C 1
ATOM 1559 O O . CYS A 1 190 ? -12.472 1.108 8.516 1.00 97.19 190 CYS A O 1
ATOM 1561 N N . TRP A 1 191 ? -13.523 -0.843 8.187 1.00 95.06 191 TRP A N 1
ATOM 1562 C CA . TRP A 1 191 ? -13.335 -0.852 6.742 1.00 95.06 191 TRP A CA 1
ATOM 1563 C C . TRP A 1 191 ? -14.235 0.180 6.054 1.00 95.06 191 TRP A C 1
ATOM 1565 O O . TRP A 1 191 ? -15.436 0.253 6.314 1.00 95.06 191 TRP A O 1
ATOM 1575 N N . TRP A 1 192 ? -13.631 0.968 5.165 1.00 94.12 192 TRP A N 1
ATOM 1576 C CA . TRP A 1 192 ? -14.294 1.879 4.238 1.00 94.12 192 TRP A CA 1
ATOM 1577 C C . TRP A 1 192 ? -13.813 1.616 2.809 1.00 94.12 192 TRP A C 1
ATOM 1579 O O . TRP A 1 192 ? -12.653 1.246 2.601 1.00 94.12 192 TRP A O 1
ATOM 1589 N N . ASP A 1 193 ? -14.680 1.878 1.835 1.00 90.75 193 ASP A N 1
ATOM 1590 C CA . ASP A 1 193 ? -14.255 2.175 0.470 1.00 90.75 193 ASP A CA 1
ATOM 1591 C C . ASP A 1 193 ? -13.514 3.511 0.465 1.00 90.75 193 ASP A C 1
ATOM 1593 O O . ASP A 1 193 ? -13.870 4.437 1.204 1.00 90.75 193 ASP A O 1
ATOM 1597 N N . ASN A 1 194 ? -12.510 3.622 -0.400 1.00 88.81 194 ASN A N 1
ATOM 1598 C CA . ASN A 1 194 ? -11.587 4.750 -0.407 1.00 88.81 194 ASN A CA 1
ATOM 1599 C C . ASN A 1 194 ? -11.582 5.449 -1.764 1.00 88.81 194 ASN A C 1
ATOM 1601 O O . ASN A 1 194 ? -11.935 4.873 -2.797 1.00 88.81 194 ASN A O 1
ATOM 1605 N N . THR A 1 195 ? -11.180 6.715 -1.776 1.00 86.31 195 THR A N 1
ATOM 1606 C CA . THR A 1 195 ? -10.800 7.390 -3.018 1.00 86.31 195 THR A CA 1
ATOM 1607 C C . THR A 1 195 ? -9.534 6.755 -3.595 1.00 86.31 195 THR A C 1
ATOM 1609 O O . THR A 1 195 ? -8.812 6.029 -2.911 1.00 86.31 195 THR A O 1
ATOM 1612 N N . ALA A 1 196 ? -9.222 7.066 -4.854 1.00 77.94 196 ALA A N 1
ATOM 1613 C CA . ALA A 1 196 ? -7.992 6.584 -5.475 1.00 77.94 196 ALA A CA 1
ATOM 1614 C C . ALA A 1 196 ? -6.733 7.085 -4.732 1.00 77.94 196 ALA A C 1
ATOM 1616 O O . ALA A 1 196 ? -5.734 6.383 -4.692 1.00 77.94 196 ALA A O 1
ATOM 1617 N N . GLN A 1 197 ? -6.809 8.250 -4.082 1.00 78.38 197 GLN A N 1
ATOM 1618 C CA . GLN A 1 197 ? -5.742 8.825 -3.254 1.00 78.38 197 GLN A CA 1
ATOM 1619 C C . GLN A 1 197 ? -5.667 8.230 -1.834 1.00 78.38 197 GLN A C 1
ATOM 1621 O O . GLN A 1 197 ? -4.880 8.707 -1.020 1.00 78.38 197 GLN A O 1
ATOM 1626 N N . GLY A 1 198 ? -6.491 7.229 -1.509 1.00 83.94 198 GLY A N 1
ATOM 1627 C CA . GLY A 1 198 ? -6.499 6.605 -0.187 1.00 83.94 198 GLY A CA 1
ATOM 1628 C C . GLY A 1 198 ? -7.130 7.484 0.893 1.00 83.94 198 GLY A C 1
ATOM 1629 O O . GLY A 1 198 ? -6.583 7.588 1.984 1.00 83.94 198 GLY A O 1
ATOM 1630 N N . LEU A 1 199 ? -8.260 8.135 0.596 1.00 87.75 199 LEU A N 1
ATOM 1631 C CA . LEU A 1 199 ? -9.080 8.819 1.605 1.00 87.75 199 LEU A CA 1
ATOM 1632 C C . LEU A 1 199 ? -10.370 8.029 1.874 1.00 87.75 199 LEU A C 1
ATOM 1634 O O . LEU A 1 199 ? -10.987 7.581 0.901 1.00 87.75 199 LEU A O 1
ATOM 1638 N N . PRO A 1 200 ? -10.822 7.898 3.135 1.00 91.62 200 PRO A N 1
ATOM 1639 C CA . PRO A 1 200 ? -12.100 7.266 3.453 1.00 91.62 200 PRO A CA 1
ATOM 1640 C C . PRO A 1 200 ? -13.261 7.930 2.700 1.00 91.62 200 PRO A C 1
ATOM 1642 O O . PRO A 1 200 ? -13.407 9.153 2.714 1.00 91.62 200 PRO A O 1
ATOM 1645 N N . LYS A 1 201 ? -14.109 7.126 2.050 1.00 91.88 201 LYS A N 1
ATOM 1646 C CA . LYS A 1 201 ? -15.255 7.618 1.269 1.00 91.88 201 LYS A CA 1
ATOM 1647 C C . LYS A 1 201 ? -16.595 7.067 1.741 1.00 91.88 201 LYS A C 1
ATOM 1649 O O . LYS A 1 201 ? -17.529 7.837 1.949 1.00 91.88 201 LYS A O 1
ATOM 1654 N N . THR A 1 202 ? -16.727 5.748 1.858 1.00 94.56 202 THR A N 1
ATOM 1655 C CA . THR A 1 202 ? -18.009 5.113 2.204 1.00 94.56 202 THR A CA 1
ATOM 1656 C C . THR A 1 202 ? -17.779 3.973 3.191 1.00 94.56 202 THR A C 1
ATOM 1658 O O . THR A 1 202 ? -16.985 3.085 2.882 1.00 94.56 202 THR A O 1
ATOM 1661 N N . PRO A 1 203 ? -18.442 3.963 4.362 1.00 95.94 203 PRO A N 1
ATOM 1662 C CA . PRO A 1 203 ? -18.263 2.895 5.336 1.00 95.94 203 PRO A CA 1
ATOM 1663 C C . PRO A 1 203 ? -18.742 1.555 4.772 1.00 95.94 203 PRO A C 1
ATOM 1665 O O . PRO A 1 203 ? -19.810 1.458 4.169 1.00 95.94 203 PRO A O 1
ATOM 1668 N N . ARG A 1 204 ? -17.937 0.513 4.986 1.00 96.19 204 ARG A N 1
ATOM 1669 C CA . ARG A 1 204 ? -18.255 -0.889 4.662 1.00 96.19 204 ARG A CA 1
ATOM 1670 C C . ARG A 1 204 ? -18.469 -1.736 5.903 1.00 96.19 204 ARG A C 1
ATOM 1672 O O . ARG A 1 204 ? -19.200 -2.724 5.852 1.00 96.19 204 ARG A O 1
ATOM 1679 N N . ALA A 1 205 ? -17.863 -1.328 7.009 1.00 97.81 205 ALA A N 1
ATOM 1680 C CA . ALA A 1 205 ? -18.120 -1.864 8.327 1.00 97.81 205 ALA A CA 1
ATOM 1681 C C . ALA A 1 205 ? -18.410 -0.726 9.312 1.00 97.81 205 ALA A C 1
ATOM 1683 O O . ALA A 1 205 ? -17.810 0.347 9.239 1.00 97.81 205 ALA A O 1
ATOM 1684 N N . GLU A 1 206 ? -19.311 -0.990 10.247 1.00 98.19 206 GLU A N 1
ATOM 1685 C CA . GLU A 1 206 ? -19.677 -0.096 11.340 1.00 98.19 206 GLU A CA 1
ATOM 1686 C C . GLU A 1 206 ? -19.204 -0.685 12.663 1.00 98.19 206 GLU A C 1
ATOM 1688 O O . GLU A 1 206 ? -19.373 -1.879 12.915 1.00 98.19 206 GLU A O 1
ATOM 1693 N N . PHE A 1 207 ? -18.646 0.151 13.531 1.00 98.62 207 PHE A N 1
ATOM 1694 C CA . PHE A 1 207 ? -18.299 -0.264 14.883 1.00 98.62 207 PHE A CA 1
ATOM 1695 C C . PHE A 1 207 ? -19.560 -0.526 15.706 1.00 98.62 207 PHE A C 1
ATOM 1697 O O . PHE A 1 207 ? -20.493 0.277 15.696 1.00 98.62 207 PHE A O 1
ATOM 1704 N N . VAL A 1 208 ? -19.578 -1.647 16.426 1.00 98.44 208 VAL A N 1
ATOM 1705 C CA . VAL A 1 208 ? -20.691 -2.030 17.303 1.00 98.44 208 VAL A CA 1
ATOM 1706 C C . VAL A 1 208 ? -20.268 -1.932 18.761 1.00 98.44 208 VAL A C 1
ATOM 1708 O O . VAL A 1 208 ? -20.941 -1.271 19.547 1.00 98.44 208 VAL A O 1
ATOM 1711 N N . SER A 1 209 ? -19.166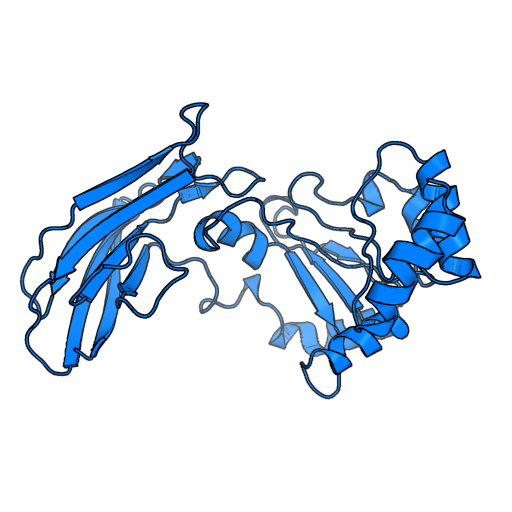 -2.583 19.131 1.00 98.50 209 SER A N 1
ATOM 1712 C CA . SER A 1 209 ? -18.683 -2.583 20.511 1.00 98.50 209 SER A CA 1
ATOM 1713 C C . SER A 1 209 ? -17.198 -2.917 20.612 1.00 98.50 209 SER A C 1
ATOM 1715 O O . SER A 1 209 ? -16.603 -3.509 19.708 1.00 98.50 209 SER A O 1
ATOM 1717 N N . LEU A 1 210 ? -16.610 -2.555 21.752 1.00 98.75 210 LEU A N 1
ATOM 1718 C CA . LEU A 1 210 ? -15.278 -2.969 22.175 1.00 98.75 210 LEU A CA 1
ATOM 1719 C C . LEU A 1 210 ? -15.379 -3.585 23.568 1.00 98.75 210 LEU A C 1
ATOM 1721 O O . LEU A 1 210 ? -16.070 -3.069 24.447 1.00 98.75 210 LEU A O 1
ATOM 1725 N N . THR A 1 211 ? -14.656 -4.678 23.777 1.00 98.62 211 THR A N 1
ATOM 1726 C CA . THR A 1 211 ? -14.473 -5.278 25.096 1.00 98.62 211 THR A CA 1
ATOM 1727 C C . THR A 1 211 ? -12.994 -5.423 25.422 1.00 98.62 211 THR A C 1
ATOM 1729 O O . THR A 1 211 ? -12.174 -5.653 24.532 1.00 98.62 211 THR A O 1
ATOM 1732 N N . ILE A 1 212 ? -12.654 -5.298 26.704 1.00 98.19 212 ILE A N 1
ATOM 1733 C CA . ILE A 1 212 ? -11.324 -5.558 27.258 1.00 98.19 212 ILE A CA 1
ATOM 1734 C C . ILE A 1 212 ? -11.492 -6.562 28.396 1.00 98.19 212 ILE A C 1
ATOM 1736 O O . ILE A 1 212 ? -12.251 -6.327 29.337 1.00 98.19 212 ILE A O 1
ATOM 1740 N N . ASP A 1 213 ? -10.824 -7.707 28.281 1.00 97.44 213 ASP A N 1
ATOM 1741 C CA . ASP A 1 213 ? -10.944 -8.855 29.188 1.00 97.44 213 ASP A CA 1
ATOM 1742 C C . ASP A 1 213 ? -12.408 -9.278 29.418 1.00 97.44 213 ASP A C 1
ATOM 1744 O O . ASP A 1 213 ? -12.835 -9.585 30.533 1.00 97.44 213 ASP A O 1
ATOM 1748 N N . GLY A 1 214 ? -13.207 -9.241 28.345 1.00 96.88 214 GLY A N 1
ATOM 1749 C CA . GLY A 1 214 ? -14.629 -9.596 28.358 1.00 96.88 214 GLY A CA 1
ATOM 1750 C C . GLY A 1 214 ? -15.559 -8.542 28.969 1.00 96.88 214 GLY A C 1
ATOM 1751 O O . GLY A 1 214 ? -16.760 -8.785 29.058 1.00 96.88 214 GLY A O 1
ATOM 1752 N N . LYS A 1 215 ? -15.043 -7.378 29.383 1.00 97.62 215 LYS A N 1
ATOM 1753 C CA . LYS A 1 215 ? -15.847 -6.256 29.888 1.00 97.62 215 LYS A CA 1
ATOM 1754 C C . LYS A 1 215 ? -16.011 -5.198 28.813 1.00 97.62 215 LYS A C 1
ATOM 1756 O O . LYS A 1 215 ? -15.050 -4.885 28.119 1.00 97.62 215 LYS A O 1
ATOM 1761 N N . GLU A 1 216 ? -17.207 -4.639 28.697 1.00 97.88 216 GLU A N 1
ATOM 1762 C CA . GLU A 1 216 ? -17.476 -3.535 27.777 1.00 97.88 216 GLU A CA 1
ATOM 1763 C C . GLU A 1 216 ? -16.570 -2.335 28.079 1.00 97.88 216 GLU A C 1
ATOM 1765 O O . GLU A 1 216 ? -16.366 -1.966 29.239 1.00 97.88 216 GLU A O 1
ATOM 1770 N N . ALA A 1 217 ? -16.001 -1.762 27.023 1.00 97.56 217 ALA A N 1
ATOM 1771 C CA . ALA A 1 217 ? -15.092 -0.635 27.087 1.00 97.56 217 ALA A CA 1
ATOM 1772 C C . ALA A 1 217 ? -15.622 0.494 26.200 1.00 97.56 217 ALA A C 1
ATOM 1774 O O . ALA A 1 217 ? -15.934 0.285 25.026 1.00 97.56 217 ALA A O 1
ATOM 1775 N N . ALA A 1 218 ? -15.712 1.697 26.765 1.00 96.88 218 ALA A N 1
ATOM 1776 C CA . ALA A 1 218 ? -16.122 2.874 26.015 1.00 96.88 218 ALA A CA 1
ATOM 1777 C C . ALA A 1 218 ? -15.025 3.257 25.014 1.00 96.88 218 ALA A C 1
ATOM 1779 O O . ALA A 1 218 ? -13.864 3.427 25.396 1.00 96.88 218 ALA A O 1
ATOM 1780 N N . ALA A 1 219 ? -15.406 3.396 23.747 1.00 97.94 219 ALA A N 1
ATOM 1781 C CA . ALA A 1 219 ? -14.538 3.881 22.688 1.00 97.94 219 ALA A CA 1
ATOM 1782 C C . ALA A 1 219 ? -15.144 5.147 22.075 1.00 97.94 219 ALA A C 1
ATOM 1784 O O . ALA A 1 219 ? -16.331 5.184 21.750 1.00 97.94 219 ALA A O 1
ATOM 1785 N N . GLU A 1 220 ? -14.326 6.181 21.933 1.00 98.19 220 GLU A N 1
ATOM 1786 C CA . GLU A 1 220 ? -14.704 7.463 21.348 1.00 98.19 220 GLU A CA 1
ATOM 1787 C C . GLU A 1 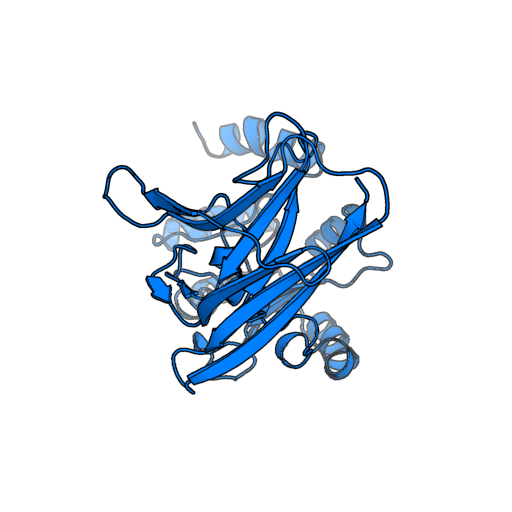220 ? -14.436 7.452 19.843 1.00 98.19 220 GLU A C 1
ATOM 1789 O O . GLU A 1 220 ? -13.378 7.000 19.409 1.00 98.19 220 GLU A O 1
ATOM 1794 N N . LEU A 1 221 ? -15.384 7.950 19.047 1.00 98.44 221 LEU A N 1
ATOM 1795 C CA . LEU A 1 221 ? -15.177 8.161 17.617 1.00 98.44 221 LEU A CA 1
ATOM 1796 C C . LEU A 1 221 ? -14.298 9.396 17.402 1.00 98.44 221 LEU A C 1
ATOM 1798 O O . LEU A 1 221 ? -14.663 10.497 17.804 1.00 98.44 221 LEU A O 1
ATOM 1802 N N . VAL A 1 222 ? -13.189 9.211 16.700 1.00 98.06 222 VAL A N 1
ATOM 1803 C CA . VAL A 1 222 ? -12.292 10.273 16.256 1.00 98.06 222 VAL A CA 1
ATOM 1804 C C . VAL A 1 222 ? -12.411 10.409 14.744 1.00 98.06 222 VAL A C 1
ATOM 1806 O O . VAL A 1 222 ? -12.222 9.437 14.012 1.00 98.06 222 VAL A O 1
ATOM 1809 N N . GLU A 1 223 ? -12.696 11.624 14.277 1.00 96.94 223 GLU A N 1
ATOM 1810 C CA . GLU A 1 223 ? -12.667 11.996 12.862 1.00 96.94 223 GLU A CA 1
ATOM 1811 C C . GLU A 1 223 ? -11.616 13.081 12.638 1.00 96.94 223 GLU A C 1
ATOM 1813 O O . GLU A 1 223 ? -11.637 14.124 13.291 1.00 96.94 223 GLU A O 1
ATOM 1818 N N . ILE A 1 224 ? -10.720 12.855 11.680 1.00 94.62 224 ILE A N 1
ATOM 1819 C CA . ILE A 1 224 ? -9.719 13.838 11.262 1.00 94.62 224 ILE A CA 1
ATOM 1820 C C . ILE A 1 224 ? -10.083 14.306 9.860 1.00 94.62 224 ILE A C 1
ATOM 1822 O O . ILE A 1 224 ? -10.219 13.489 8.948 1.00 94.62 224 ILE A O 1
ATOM 1826 N N . ARG A 1 225 ? -10.237 15.618 9.674 1.00 94.00 225 ARG A N 1
ATOM 1827 C CA . ARG A 1 225 ? -10.580 16.244 8.390 1.00 94.00 225 ARG A CA 1
ATOM 1828 C C . ARG A 1 225 ? -9.489 17.220 7.964 1.00 94.00 225 ARG A C 1
ATOM 1830 O O . ARG A 1 225 ? -8.842 17.828 8.810 1.00 94.00 225 ARG A O 1
ATOM 1837 N N . ASN A 1 226 ? -9.297 17.362 6.655 1.00 89.38 226 ASN A N 1
ATOM 1838 C CA . ASN A 1 226 ? -8.409 18.387 6.100 1.00 89.38 226 ASN A CA 1
ATOM 1839 C C . ASN A 1 226 ? -9.100 19.757 6.000 1.00 89.38 226 ASN A C 1
ATOM 1841 O O . ASN A 1 226 ? -10.306 19.868 6.196 1.00 89.38 226 ASN A O 1
ATOM 1845 N N . ASP A 1 227 ? -8.355 20.777 5.565 1.00 90.81 227 ASP A N 1
ATOM 1846 C CA . ASP A 1 227 ? -8.844 22.152 5.342 1.00 90.81 227 ASP A CA 1
ATOM 1847 C C . ASP A 1 227 ? -10.023 22.268 4.353 1.00 90.81 227 ASP A C 1
ATOM 1849 O O . ASP A 1 227 ? -10.657 23.316 4.243 1.00 90.81 227 ASP A O 1
ATOM 1853 N N . LYS A 1 228 ? -10.300 21.211 3.581 1.00 90.31 228 LYS A N 1
ATOM 1854 C CA . LYS A 1 228 ? -11.429 21.119 2.643 1.00 90.31 228 LYS A CA 1
ATOM 1855 C C . LYS A 1 228 ? -12.581 20.279 3.205 1.00 90.31 228 LYS A C 1
ATOM 1857 O O . LYS A 1 228 ? -13.434 19.847 2.433 1.00 90.31 228 LYS A O 1
ATOM 1862 N N . GLU A 1 229 ? -12.581 20.009 4.510 1.00 90.94 229 GLU A N 1
ATOM 1863 C CA . GLU A 1 229 ? -13.557 19.183 5.235 1.00 90.94 229 GLU A CA 1
ATOM 1864 C C . GLU A 1 229 ? -13.630 17.713 4.777 1.00 90.94 229 GLU A C 1
ATOM 1866 O O . GLU A 1 229 ? -14.528 16.961 5.175 1.00 90.94 229 GLU A O 1
ATOM 1871 N N . ALA A 1 230 ? -12.675 17.263 3.956 1.00 89.56 230 ALA A N 1
ATOM 1872 C CA . ALA A 1 230 ? -12.605 15.874 3.526 1.00 89.56 230 ALA A CA 1
ATOM 1873 C C . ALA A 1 230 ? -12.007 15.010 4.640 1.00 89.56 230 ALA A C 1
ATOM 1875 O O . ALA A 1 230 ? -10.992 15.371 5.241 1.00 89.56 230 ALA A O 1
ATOM 1876 N N . LEU A 1 231 ? -12.632 13.858 4.887 1.00 92.25 231 LEU A N 1
ATOM 1877 C CA . LEU A 1 231 ? -12.198 12.896 5.895 1.00 92.25 231 LEU A CA 1
ATOM 1878 C C . LEU A 1 231 ? -10.824 12.323 5.512 1.00 92.25 231 LEU A C 1
ATOM 1880 O O . LEU A 1 231 ? -10.644 11.825 4.402 1.00 92.25 231 LEU A O 1
ATOM 1884 N N . GLN A 1 232 ? -9.856 12.435 6.419 1.00 92.06 232 GLN A N 1
ATOM 1885 C CA . GLN A 1 232 ? -8.493 11.916 6.280 1.00 92.06 232 GLN A CA 1
ATOM 1886 C C . GLN A 1 232 ? -8.277 10.646 7.097 1.00 92.06 232 GLN A C 1
ATOM 1888 O O . GLN A 1 232 ? -7.580 9.744 6.642 1.00 92.06 232 GLN A O 1
ATOM 1893 N N . ASP A 1 233 ? -8.874 10.575 8.285 1.00 94.25 233 ASP A N 1
ATOM 1894 C CA . ASP A 1 233 ? -8.835 9.395 9.143 1.00 94.25 233 ASP A CA 1
ATOM 1895 C C . ASP A 1 233 ? -10.123 9.304 9.966 1.00 94.25 233 ASP A C 1
ATOM 1897 O O . ASP A 1 233 ? -10.769 10.313 10.260 1.00 94.25 233 ASP A O 1
ATOM 1901 N N . VAL A 1 234 ? -10.494 8.079 10.319 1.00 96.19 234 VAL A N 1
ATOM 1902 C CA . VAL A 1 234 ? -11.646 7.777 11.165 1.00 96.19 234 VAL A CA 1
ATOM 1903 C C . VAL A 1 234 ? -11.401 6.489 11.938 1.00 96.19 234 VAL A C 1
ATOM 1905 O O . VAL A 1 234 ? -11.120 5.434 11.362 1.00 96.19 234 VAL A O 1
ATOM 1908 N N . TYR A 1 235 ? -11.502 6.567 13.260 1.00 97.75 235 TYR A N 1
ATOM 1909 C CA . TYR A 1 235 ? -11.276 5.428 14.142 1.00 97.75 235 TYR A CA 1
ATOM 1910 C C . TYR A 1 235 ? -11.992 5.587 15.476 1.00 97.75 235 TYR A C 1
ATOM 1912 O O . TYR A 1 235 ? -12.409 6.673 15.853 1.00 97.75 235 TYR A O 1
ATOM 1920 N N . TYR A 1 236 ? -12.104 4.482 16.203 1.00 98.62 236 TYR A N 1
ATOM 1921 C CA . TYR A 1 236 ? -12.589 4.451 17.574 1.00 98.62 236 TYR A CA 1
ATOM 1922 C C . TYR A 1 236 ? -11.405 4.260 18.512 1.00 98.62 236 TYR A C 1
ATOM 1924 O O . TYR A 1 236 ? -10.575 3.379 18.271 1.00 98.62 236 TYR A O 1
ATOM 1932 N N . LEU A 1 237 ? -11.318 5.069 19.563 1.00 98.62 237 LEU A N 1
ATOM 1933 C CA . LEU A 1 237 ? -10.213 5.054 20.513 1.00 98.62 237 LEU A CA 1
ATOM 1934 C C . LEU A 1 237 ? -10.719 4.813 21.933 1.00 98.62 237 LEU A C 1
ATOM 1936 O O . LEU A 1 237 ? -11.595 5.517 22.425 1.00 98.62 237 LEU A O 1
ATOM 1940 N N . CYS A 1 238 ? -10.141 3.827 22.609 1.00 98.44 238 CYS A N 1
ATOM 1941 C CA . CYS A 1 238 ? -10.361 3.575 24.026 1.00 98.44 238 CYS A CA 1
ATOM 1942 C C . CYS A 1 238 ? -9.052 3.814 24.780 1.00 98.44 238 CYS A C 1
ATOM 1944 O O . CYS A 1 238 ? -8.111 3.029 24.658 1.00 98.44 238 CYS A O 1
ATOM 1946 N N . ALA A 1 239 ? -8.980 4.905 25.541 1.00 97.75 239 ALA A N 1
ATOM 1947 C CA . ALA A 1 239 ? -7.807 5.232 26.342 1.00 97.75 239 ALA A CA 1
ATOM 1948 C C . ALA A 1 239 ? -7.804 4.457 27.670 1.00 97.75 239 ALA A C 1
ATOM 1950 O O . ALA A 1 239 ? -8.792 4.435 28.405 1.00 97.75 239 ALA A O 1
ATOM 1951 N N . LEU A 1 240 ? -6.659 3.867 28.005 1.00 97.12 240 LEU A N 1
ATOM 1952 C CA . LEU A 1 240 ? -6.384 3.164 29.253 1.00 97.12 240 LEU A CA 1
ATOM 1953 C C . LEU A 1 240 ? -5.194 3.852 29.942 1.00 97.12 240 LEU A C 1
ATOM 1955 O O . LEU A 1 240 ? -4.067 3.369 29.843 1.00 97.12 240 LEU A O 1
ATOM 1959 N N . PRO A 1 241 ? -5.407 4.984 30.636 1.00 95.00 241 PRO A N 1
ATOM 1960 C CA . PRO A 1 241 ? -4.306 5.781 31.184 1.00 95.00 241 PRO A CA 1
ATOM 1961 C C . PRO A 1 241 ? -3.545 5.067 32.310 1.00 95.00 241 PRO A C 1
ATOM 1963 O O . PRO A 1 241 ? -2.359 5.301 32.497 1.00 95.00 241 PRO A O 1
ATOM 1966 N N . ASN A 1 242 ? -4.214 4.175 33.051 1.00 94.62 242 ASN A N 1
ATOM 1967 C CA . ASN A 1 242 ? -3.617 3.384 34.133 1.00 94.62 242 ASN A CA 1
ATOM 1968 C C . ASN A 1 242 ? -4.022 1.907 33.994 1.00 94.62 242 ASN A C 1
ATOM 1970 O O . ASN A 1 242 ? -4.833 1.413 34.789 1.00 94.62 242 ASN A O 1
ATOM 1974 N N . PRO A 1 243 ? -3.557 1.208 32.946 1.00 93.00 243 PRO A N 1
ATOM 1975 C CA . PRO A 1 243 ? -3.946 -0.171 32.720 1.00 93.00 243 PRO A CA 1
ATOM 1976 C C . PRO A 1 243 ? -3.264 -1.085 33.751 1.00 93.00 243 PRO A C 1
ATOM 1978 O O . PRO A 1 243 ? -2.162 -0.815 34.220 1.00 93.00 243 PRO A O 1
ATOM 1981 N N . GLN A 1 244 ? -3.954 -2.155 34.153 1.00 93.12 244 GLN A N 1
ATOM 1982 C CA . GLN A 1 244 ? -3.379 -3.142 35.070 1.00 93.12 244 GLN A CA 1
ATOM 1983 C C . GLN A 1 244 ? -2.276 -3.930 34.345 1.00 93.12 244 GLN A C 1
ATOM 1985 O O . GLN A 1 244 ? -2.557 -4.386 33.233 1.00 93.12 244 GLN A O 1
ATOM 1990 N N . PRO A 1 245 ? -1.088 -4.121 34.954 1.00 94.94 245 PRO A N 1
ATOM 1991 C CA . PRO A 1 245 ? 0.017 -4.836 34.323 1.00 94.94 245 PRO A CA 1
ATOM 1992 C C . PRO A 1 245 ? -0.320 -6.272 33.916 1.00 94.94 245 PRO A C 1
ATOM 1994 O O . PRO A 1 245 ? -1.111 -6.953 34.582 1.00 94.94 245 PRO A O 1
ATOM 1997 N N . GLY A 1 246 ? 0.370 -6.745 32.880 1.00 95.81 246 GLY A N 1
ATOM 1998 C CA . GLY A 1 246 ? 0.300 -8.117 32.380 1.00 95.81 246 GLY A CA 1
ATOM 1999 C C . GLY A 1 246 ? -0.537 -8.275 31.114 1.00 95.81 246 GLY A C 1
ATOM 2000 O O . GLY A 1 246 ? -1.005 -7.305 30.523 1.00 95.81 246 GLY A O 1
ATOM 2001 N N . ARG A 1 247 ? -0.730 -9.531 30.697 1.00 97.50 247 ARG A N 1
ATOM 2002 C CA . ARG A 1 247 ? -1.386 -9.863 29.431 1.00 97.50 247 ARG A CA 1
ATOM 2003 C C . ARG A 1 247 ? -2.883 -9.572 29.466 1.00 97.50 247 ARG A C 1
ATOM 2005 O O . ARG A 1 247 ? -3.604 -10.053 30.341 1.00 97.50 247 ARG A O 1
ATOM 2012 N N . ARG A 1 248 ? -3.354 -8.837 28.464 1.00 97.44 248 ARG A N 1
ATOM 2013 C CA . ARG A 1 248 ? -4.739 -8.379 28.301 1.00 97.44 248 ARG A CA 1
ATOM 2014 C C . ARG A 1 248 ? -5.274 -8.821 26.945 1.00 97.44 248 ARG A C 1
ATOM 2016 O O . ARG A 1 248 ? -4.503 -9.054 26.011 1.00 97.44 248 ARG A O 1
ATOM 2023 N N . ARG A 1 249 ? -6.598 -8.892 26.807 1.00 98.31 249 ARG A N 1
ATOM 2024 C CA . ARG A 1 249 ? -7.269 -9.181 25.529 1.00 98.31 249 ARG A CA 1
ATOM 2025 C C . ARG A 1 249 ? -8.278 -8.094 25.197 1.00 98.31 249 ARG A C 1
ATOM 2027 O O . ARG A 1 249 ? -9.183 -7.840 25.985 1.00 98.31 249 ARG A O 1
ATOM 2034 N N . ALA A 1 250 ? -8.165 -7.505 24.011 1.00 98.62 250 ALA A N 1
ATOM 2035 C CA . ALA A 1 250 ? -9.180 -6.613 23.459 1.00 98.62 250 ALA A CA 1
ATOM 2036 C C . ALA A 1 250 ? -9.927 -7.310 22.319 1.00 98.62 250 ALA A C 1
ATOM 2038 O O . ALA A 1 250 ? -9.318 -8.033 21.533 1.00 98.62 250 ALA A O 1
ATOM 2039 N N . GLU A 1 251 ? -11.234 -7.087 22.214 1.00 98.75 251 GLU A N 1
ATOM 2040 C CA . GLU A 1 251 ? -12.065 -7.597 21.123 1.00 98.75 251 GLU A CA 1
ATOM 2041 C C . GLU A 1 251 ? -13.053 -6.532 20.651 1.00 98.75 251 GLU A C 1
ATOM 2043 O O . GLU A 1 251 ? -13.863 -6.042 21.437 1.00 98.75 251 GLU A O 1
ATOM 2048 N N . ALA A 1 252 ? -12.983 -6.193 19.365 1.00 98.69 252 ALA A N 1
ATOM 2049 C CA . ALA A 1 252 ? -13.916 -5.301 18.695 1.00 98.69 252 ALA A CA 1
ATOM 2050 C C . ALA A 1 252 ? -14.916 -6.113 17.872 1.00 98.69 252 ALA A C 1
ATOM 2052 O O . ALA A 1 252 ? -14.529 -7.038 17.152 1.00 98.69 252 ALA A O 1
ATOM 2053 N N . VAL A 1 253 ? -16.188 -5.732 17.947 1.00 98.56 253 VAL A N 1
ATOM 2054 C CA . VAL A 1 253 ? -17.260 -6.252 17.100 1.00 98.56 253 VAL A CA 1
ATOM 2055 C C . VAL A 1 253 ? -17.656 -5.164 16.117 1.00 98.56 253 VAL A C 1
ATOM 2057 O O . VAL A 1 253 ? -17.902 -4.018 16.499 1.00 98.56 253 VAL A O 1
ATOM 2060 N N . VAL A 1 254 ? -17.730 -5.534 14.844 1.00 98.56 254 VAL A N 1
ATOM 2061 C CA . VAL A 1 254 ? -18.189 -4.665 13.764 1.00 98.56 254 VAL A CA 1
ATOM 2062 C C . VAL A 1 254 ? -19.309 -5.331 12.984 1.00 98.56 254 VAL A C 1
ATOM 2064 O O . VAL A 1 254 ? -19.414 -6.556 12.955 1.00 98.56 254 VAL A O 1
ATOM 2067 N N . ARG A 1 255 ? -20.145 -4.524 12.340 1.00 98.50 255 ARG A N 1
ATOM 2068 C CA . ARG A 1 255 ? -21.219 -4.969 11.454 1.00 98.50 255 ARG A CA 1
ATOM 2069 C C . ARG A 1 255 ? -20.873 -4.623 10.014 1.00 98.50 255 ARG A C 1
ATOM 2071 O O . ARG A 1 255 ? -20.555 -3.474 9.728 1.00 98.50 255 ARG A O 1
ATOM 2078 N N . ILE A 1 256 ? -20.957 -5.591 9.111 1.00 98.19 256 ILE A N 1
ATOM 2079 C CA . ILE A 1 256 ? -20.807 -5.364 7.673 1.00 98.19 256 ILE A CA 1
ATOM 2080 C C . ILE A 1 256 ? -22.062 -4.659 7.163 1.00 98.19 256 ILE A C 1
ATOM 2082 O O . ILE A 1 256 ? -23.168 -5.164 7.334 1.00 98.19 256 ILE A O 1
ATOM 2086 N N . VAL A 1 257 ? -21.897 -3.496 6.534 1.00 97.75 257 VAL A N 1
ATOM 2087 C CA . VAL A 1 257 ? -23.017 -2.639 6.103 1.00 97.75 257 VAL A CA 1
ATOM 2088 C C . VAL A 1 257 ? -23.892 -3.340 5.063 1.00 97.75 257 VAL A C 1
ATOM 2090 O O . VAL A 1 257 ? -25.112 -3.242 5.112 1.00 97.75 257 VAL A O 1
ATOM 2093 N N . GLU A 1 258 ? -23.272 -4.061 4.129 1.00 96.50 258 GLU A N 1
ATOM 2094 C CA . GLU A 1 258 ? -23.975 -4.687 3.005 1.00 96.50 258 GLU A CA 1
ATOM 2095 C C . GLU A 1 258 ? -24.842 -5.879 3.426 1.00 96.50 258 GLU A C 1
ATOM 2097 O O . GLU A 1 258 ? -25.965 -6.018 2.945 1.00 96.50 258 GLU A O 1
ATOM 2102 N N . THR A 1 259 ? -24.341 -6.733 4.323 1.00 97.25 259 THR A N 1
ATOM 2103 C CA . THR A 1 259 ? -25.031 -7.974 4.714 1.00 97.25 259 THR A CA 1
ATOM 2104 C C . THR A 1 259 ? -25.750 -7.870 6.055 1.00 97.25 259 THR A C 1
ATOM 2106 O O . THR A 1 259 ? -26.662 -8.646 6.327 1.00 97.25 259 THR A O 1
ATOM 2109 N N . GLY A 1 260 ? -25.359 -6.917 6.903 1.00 97.56 260 GLY A N 1
ATOM 2110 C CA . GLY A 1 260 ? -25.808 -6.817 8.290 1.00 97.56 260 GLY A CA 1
ATOM 2111 C C . GLY A 1 260 ? -25.122 -7.801 9.245 1.00 97.56 260 GLY A C 1
ATOM 2112 O O . GLY A 1 260 ? -25.386 -7.740 10.447 1.00 97.56 260 GLY A O 1
ATOM 2113 N N . ASP A 1 261 ? -24.237 -8.671 8.749 1.00 98.00 261 ASP A N 1
ATOM 2114 C CA . ASP A 1 261 ? -23.535 -9.661 9.569 1.00 98.00 261 ASP A CA 1
ATOM 2115 C C . ASP A 1 261 ? -22.563 -8.997 10.541 1.00 98.00 261 ASP A C 1
ATOM 2117 O O . ASP A 1 261 ? -21.935 -7.981 10.230 1.00 98.00 261 ASP A O 1
ATOM 2121 N N . THR A 1 262 ? -22.385 -9.606 11.710 1.00 98.12 262 THR A N 1
ATOM 2122 C CA . THR A 1 262 ? -21.378 -9.179 12.680 1.00 98.12 262 THR A CA 1
ATOM 2123 C C . THR A 1 262 ? -20.114 -10.022 12.573 1.00 98.12 262 THR A C 1
ATOM 2125 O O . THR A 1 262 ? -20.150 -11.242 12.417 1.00 98.12 262 THR A O 1
ATOM 2128 N N . VAL A 1 263 ? -18.968 -9.356 12.676 1.00 97.31 263 VAL A N 1
ATOM 2129 C CA . VAL A 1 263 ? -17.639 -9.969 12.678 1.00 97.31 263 VAL A CA 1
ATOM 2130 C C . VAL A 1 263 ? -16.877 -9.422 13.875 1.00 97.31 263 VAL A C 1
ATOM 2132 O O . VAL A 1 263 ? -16.963 -8.228 14.167 1.00 97.31 263 VAL A O 1
ATOM 2135 N N . SER A 1 264 ? -16.119 -10.273 14.563 1.00 97.31 264 SER A N 1
ATOM 2136 C CA . SER A 1 264 ? -15.240 -9.833 15.643 1.00 97.31 264 SER A CA 1
ATOM 2137 C C . SER A 1 264 ? -13.763 -9.974 15.292 1.00 97.31 264 SER A C 1
ATOM 2139 O O . SER A 1 264 ? -13.347 -10.815 14.488 1.00 97.31 264 SER A O 1
ATOM 2141 N N . ARG A 1 265 ? -12.953 -9.102 15.890 1.00 97.38 265 ARG A N 1
ATOM 2142 C CA . ARG A 1 265 ? -11.494 -9.130 15.816 1.00 97.38 265 ARG A CA 1
ATOM 2143 C C . ARG A 1 265 ? -10.955 -8.966 17.222 1.00 97.38 265 ARG A C 1
ATOM 2145 O O . ARG A 1 265 ? -11.319 -8.015 17.905 1.00 97.38 265 ARG A O 1
ATOM 2152 N N . ALA A 1 266 ? -10.069 -9.867 17.625 1.00 98.06 266 ALA A N 1
ATOM 2153 C CA . ALA A 1 266 ? -9.415 -9.805 18.919 1.00 98.06 266 ALA A CA 1
ATOM 2154 C C . ALA A 1 266 ? -7.898 -9.692 18.775 1.00 98.06 266 ALA A C 1
ATOM 2156 O O . ALA A 1 266 ? -7.317 -10.225 17.826 1.00 98.06 266 ALA A O 1
ATOM 2157 N N . ILE A 1 267 ? -7.282 -9.021 19.741 1.00 98.31 267 ILE A N 1
ATOM 2158 C CA . ILE A 1 267 ? -5.836 -8.961 19.934 1.00 98.31 267 ILE A CA 1
ATOM 2159 C C . ILE A 1 267 ? -5.503 -9.265 21.389 1.00 98.31 267 ILE A C 1
ATOM 2161 O O . ILE A 1 267 ? -6.305 -9.022 22.293 1.00 98.31 267 ILE A O 1
ATOM 2165 N N . GLU A 1 268 ? -4.296 -9.765 21.604 1.00 98.19 268 GLU A N 1
ATOM 2166 C CA . GLU A 1 268 ? -3.681 -9.839 22.923 1.00 98.19 268 GLU A CA 1
ATOM 2167 C C . GLU A 1 268 ? -2.521 -8.851 22.963 1.00 98.19 268 GLU A C 1
ATOM 2169 O O . GLU A 1 268 ? -1.827 -8.675 21.961 1.00 98.19 268 GLU A O 1
ATOM 2174 N N . PHE A 1 269 ? -2.335 -8.198 24.103 1.00 97.12 269 PHE A N 1
ATOM 2175 C CA . PHE A 1 269 ? -1.291 -7.200 24.300 1.00 97.12 269 PHE A CA 1
ATOM 2176 C C . PHE A 1 269 ? -0.777 -7.249 25.739 1.00 97.12 269 PHE A C 1
ATOM 2178 O O . PHE A 1 269 ? -1.467 -7.741 26.634 1.00 97.12 269 PHE A O 1
ATOM 2185 N N . GLU A 1 270 ? 0.443 -6.766 25.939 1.00 95.44 270 GLU A N 1
ATOM 2186 C CA . GLU A 1 270 ? 1.061 -6.624 27.257 1.00 95.44 270 GLU A CA 1
ATOM 2187 C C . GLU A 1 270 ? 0.943 -5.174 27.731 1.00 95.44 270 GLU A C 1
ATOM 2189 O O . GLU A 1 270 ? 0.931 -4.246 26.918 1.00 95.44 270 GLU A O 1
ATOM 2194 N N . VAL A 1 271 ? 0.838 -5.012 29.049 1.00 92.00 271 VAL A N 1
ATOM 2195 C CA . VAL A 1 271 ? 0.811 -3.734 29.770 1.00 92.00 271 VAL A CA 1
ATOM 2196 C C . VAL A 1 271 ? 1.964 -3.681 30.754 1.00 92.00 271 VAL A C 1
ATOM 2198 O O . VAL A 1 271 ? 2.082 -4.652 31.543 1.00 92.00 271 VAL A O 1
#

pLDDT: mean 92.9, std 5.46, range [72.56, 98.75]

Radius of gyration: 22.29 Å; chains: 1; bounding box: 52×45×62 Å

Foldseek 3Di:
DDPVCCCVVPVVVCVVVLHAAAAEDDPDPVVVCVQLVCCLVPNHHLAYAQDELVDGGCCVVPVVCVVCQLSHWYWHDHQADALDVLLSLQVVLFKGKDFDAPDPDSVRVSVRSVRQLIKIWGAHVVCVRDIDIGGSDPVSVVVCVVCCVVPNSNPPPVSPRDQKDWDKAECVPVSDPQHDVADIKIKIAGDAHHRSNRFGDGGQKAWDFKDKQNHTFDWDWDFDADPVRGTRGIITMGDDRPDDFAKMKMKTWIAGPPPRDIDMDMDIDGD

Sequence (271 aa):
MTWEDFRERRLAPLEAAGGRLIWQFNENEELTRVYLDDSVLRGGYAAIATFHFGNPNFANAEPFLQRYRGQIPYIALQDAHGGESWWWGDMLAGFRTVFLAEEPTWEGWLRALDNDWVAAFRHDAVSGGQTWRHAGRDDVLAAIQRQWQAWRWWENPRIQRPAVSLVALAPEDEFEAGRPESGIAIRARCWWDNTAQGLPKTPRAEFVSLTIDGKEAAAELVEIRNDKEALQDVYYLCALPNPQPGRRRAEAVVRIVETGDTVSRAIEFEV

Secondary structure (DSSP, 8-state):
--HHHHIIIIIHHHHHTT--EEE---S-HHHHHHHHHHHHHH--EEEEEEE-SSSS-HHHHSGGGGGGTTTS-EEE-----SS-GGGGHHHHHHEEEEE--SSSSHHHHHHHHHTT-EEEEE-STTTTT--EEEES-HHHHHHHHHTHHHH--TT-TTTSPPSEEEEEE-TT-TTSTT--SSSEEEEEEE-EEE-TTS-EEEESEEEEEEEETTEE---EEEEEE-TTS-EEEEEEEEEESSPPSSEEEEEEEEEETTT--EEEEEEEEE-